Protein AF-A0A1A8ZA58-F1 (afdb_monomer)

Secondary structure (DSSP, 8-state):
--TT------HHHHHHHHHTTS--EEPPTT--HHHHHHHHHHHHH-SSSPPPPS-TTHHHHHHHHHSTTT-SSEE-GGGTT-TTHHHHHHHHTB-GGGGSS-TTS-TTS-B-HHHHHHHHHHHHHHHHHHTS-TT-S----TT--HHHHHHHHHHHHHHHHH-TTTTTT-SS---HHHHHS------------------

Mean predicted aligned error: 12.68 Å

pLDDT: mean 73.19, std 20.03, range [31.11, 94.94]

Foldseek 3Di:
DDPPDDDDDPLVVQLVCLVVVNDAAEQDPCLDLVNLVVLLVVLVVDLQAQDADPDLARLVSLVCVLPCNRGVHYDYPVPPPHPCVQVSSCQAQNNPPPPDDDPPDDPPGDGHSSVSSVVSVLVNVQVQQQPDFLPDPDDDHPNHHPVRVVQVVVQCCVVNPPPPPVSVPDGGDHCCCRSPDDPPDPDDDDDPDDDPDDD

Structure (mmCIF, N/CA/C/O backbone):
data_AF-A0A1A8ZA58-F1
#
_entry.id   AF-A0A1A8ZA58-F1
#
loop_
_atom_site.group_PDB
_atom_site.id
_atom_site.type_symbol
_atom_site.label_atom_id
_atom_site.label_alt_id
_atom_site.label_comp_id
_atom_site.label_asym_id
_atom_site.label_entity_id
_atom_site.label_seq_id
_atom_site.pdbx_PDB_ins_code
_atom_site.Cartn_x
_atom_site.Cartn_y
_atom_site.Cartn_z
_atom_site.occupancy
_atom_site.B_iso_or_equiv
_atom_site.auth_seq_id
_atom_site.auth_comp_id
_atom_site.auth_asym_id
_atom_site.auth_atom_id
_atom_site.pdbx_PDB_model_num
ATOM 1 N N . MET A 1 1 ? -16.274 -16.854 20.518 1.00 77.19 1 MET A N 1
ATOM 2 C CA . MET A 1 1 ? -15.541 -15.605 20.812 1.00 77.19 1 MET A CA 1
ATOM 3 C C . MET A 1 1 ? -16.036 -15.107 22.156 1.00 77.19 1 MET A C 1
ATOM 5 O O . MET A 1 1 ? -17.249 -15.079 22.343 1.00 77.19 1 MET A O 1
ATOM 9 N N . LYS A 1 2 ? -15.148 -14.827 23.113 1.00 85.31 2 LYS A N 1
ATOM 10 C CA . LYS A 1 2 ? -15.543 -14.263 24.411 1.00 85.31 2 LYS A CA 1
ATOM 11 C C . LYS A 1 2 ? -15.595 -12.741 24.304 1.00 85.31 2 LYS A C 1
ATOM 13 O O . LYS A 1 2 ? -14.774 -12.144 23.614 1.00 85.31 2 LYS A O 1
ATOM 18 N N . ALA A 1 3 ? -16.563 -12.122 24.972 1.00 85.38 3 ALA A N 1
ATOM 19 C CA . ALA A 1 3 ? -16.690 -10.671 24.973 1.00 85.38 3 ALA A CA 1
ATOM 20 C C . ALA A 1 3 ? -15.464 -10.025 25.641 1.00 85.38 3 ALA A C 1
ATOM 22 O O . ALA A 1 3 ? -15.060 -10.441 26.725 1.00 85.38 3 ALA A O 1
ATOM 23 N N . GLY A 1 4 ? -14.888 -9.013 24.988 1.00 83.44 4 GLY A N 1
ATOM 24 C CA . GLY A 1 4 ? -13.739 -8.257 25.497 1.00 83.44 4 GLY A CA 1
ATOM 25 C C . GLY A 1 4 ? -12.367 -8.908 25.284 1.00 83.44 4 GLY A C 1
ATOM 26 O O . GLY A 1 4 ? -11.361 -8.285 25.609 1.00 83.44 4 GLY A O 1
ATOM 27 N N . GLU A 1 5 ? -12.292 -10.118 24.723 1.00 88.62 5 GLU A N 1
ATOM 28 C CA . GLU A 1 5 ? -11.012 -10.735 24.357 1.00 88.62 5 GLU A CA 1
ATOM 29 C C . GLU A 1 5 ? -10.605 -10.359 22.924 1.00 88.62 5 GLU A C 1
ATOM 31 O O . GLU A 1 5 ? -11.415 -10.407 21.996 1.00 88.62 5 GLU A O 1
ATOM 36 N N . ARG A 1 6 ? -9.322 -10.023 22.734 1.00 87.94 6 ARG A N 1
ATOM 37 C CA . ARG A 1 6 ? -8.734 -9.819 21.404 1.00 87.94 6 ARG A CA 1
ATOM 38 C C . ARG A 1 6 ? -8.581 -11.159 20.700 1.00 87.94 6 ARG A C 1
ATOM 40 O O . ARG A 1 6 ? -7.995 -12.087 21.255 1.00 87.94 6 ARG A O 1
ATOM 47 N N . GLN A 1 7 ? -9.056 -11.245 19.464 1.00 90.69 7 GLN A N 1
ATOM 48 C CA . GLN A 1 7 ? -8.957 -12.459 18.668 1.00 90.69 7 GLN A CA 1
ATOM 49 C C . GLN A 1 7 ? -8.632 -12.129 17.214 1.00 90.69 7 GLN A C 1
ATOM 51 O O . GLN A 1 7 ? -9.164 -11.180 16.646 1.00 90.69 7 GLN A O 1
ATOM 56 N N . TRP A 1 8 ? -7.772 -12.948 16.608 1.00 90.75 8 TRP A N 1
ATOM 57 C CA . TRP A 1 8 ? -7.480 -12.874 15.182 1.00 90.75 8 TRP A CA 1
ATOM 58 C C . TRP A 1 8 ? -8.625 -13.469 14.373 1.00 90.75 8 TRP A C 1
ATOM 60 O O . TRP A 1 8 ? -9.095 -14.574 14.653 1.00 90.75 8 TRP A O 1
ATOM 70 N N . VAL A 1 9 ? -9.066 -12.728 13.362 1.00 91.44 9 VAL A N 1
ATOM 71 C CA . VAL A 1 9 ? -10.198 -13.083 12.508 1.00 91.44 9 VAL A CA 1
ATOM 72 C C . VAL A 1 9 ? -9.846 -12.711 11.068 1.00 91.44 9 VAL A C 1
ATOM 74 O O . VAL A 1 9 ? -9.208 -11.678 10.856 1.00 91.44 9 VAL A O 1
ATOM 77 N N . PRO A 1 10 ? -10.260 -13.504 10.066 1.00 92.62 10 PRO A N 1
ATOM 78 C CA . PRO A 1 10 ? -10.164 -13.091 8.674 1.00 92.62 10 PRO A CA 1
ATOM 79 C C . PRO A 1 10 ? -10.827 -11.729 8.423 1.00 92.62 10 PRO A C 1
ATOM 81 O O . PRO A 1 10 ? -11.939 -11.480 8.893 1.00 92.62 10 PRO A O 1
ATOM 84 N N . ILE A 1 11 ? -10.170 -10.874 7.633 1.00 90.75 11 ILE A N 1
ATOM 85 C CA . ILE A 1 11 ? -10.608 -9.490 7.374 1.00 90.75 11 ILE A CA 1
ATOM 86 C C . ILE A 1 11 ? -12.052 -9.431 6.863 1.00 90.75 11 ILE A C 1
ATOM 88 O O . ILE A 1 11 ? -12.836 -8.624 7.351 1.00 90.75 11 ILE A O 1
ATOM 92 N N . TYR A 1 12 ? -12.444 -10.318 5.944 1.00 91.31 12 TYR A N 1
ATOM 93 C CA . TYR A 1 12 ? -13.805 -10.322 5.395 1.00 91.31 12 TYR A CA 1
ATOM 94 C C . TYR A 1 12 ? -14.878 -10.573 6.469 1.00 91.31 12 TYR A C 1
ATOM 96 O O . TYR A 1 12 ? -15.936 -9.951 6.434 1.00 91.31 12 TYR A O 1
ATOM 104 N N . LEU A 1 13 ? -14.602 -11.427 7.464 1.00 92.75 13 LEU A N 1
ATOM 105 C CA . LEU A 1 13 ? -15.506 -11.625 8.600 1.00 92.75 13 LEU A CA 1
ATOM 106 C C . LEU A 1 13 ? -15.501 -10.404 9.518 1.00 92.75 13 LEU A C 1
ATOM 108 O O . LEU A 1 13 ? -16.561 -9.999 9.984 1.00 92.75 13 LEU A O 1
ATOM 112 N N . ALA A 1 14 ? -14.333 -9.803 9.760 1.00 91.00 14 ALA A N 1
ATOM 113 C CA . ALA A 1 14 ? -14.225 -8.595 10.573 1.00 91.00 14 ALA A CA 1
ATOM 114 C C . ALA A 1 14 ? -15.026 -7.426 9.975 1.00 91.00 14 ALA A C 1
ATOM 116 O O . ALA A 1 14 ? -15.724 -6.744 10.719 1.00 91.00 14 ALA A O 1
ATOM 117 N N . ILE A 1 15 ? -15.004 -7.244 8.649 1.00 89.88 15 ILE A N 1
ATOM 118 C CA . ILE A 1 15 ? -15.816 -6.241 7.936 1.00 89.88 15 ILE A CA 1
ATOM 119 C C . ILE A 1 15 ? -17.308 -6.487 8.192 1.00 89.88 15 ILE A C 1
ATOM 121 O O . ILE A 1 15 ? -18.024 -5.586 8.632 1.00 89.88 15 ILE A O 1
ATOM 125 N N . VAL A 1 16 ? -17.775 -7.724 7.989 1.00 91.12 16 VAL A N 1
ATOM 126 C CA . VAL A 1 16 ? -19.189 -8.074 8.194 1.00 91.12 16 VAL A CA 1
ATOM 127 C C . VAL A 1 16 ? -19.600 -7.858 9.652 1.00 91.12 16 VAL A C 1
ATOM 129 O O . VAL A 1 16 ? -20.603 -7.202 9.921 1.00 91.12 16 VAL A O 1
ATOM 132 N N . LEU A 1 17 ? -18.819 -8.344 10.615 1.00 90.81 17 LEU A N 1
ATOM 133 C CA . LEU A 1 17 ? -19.127 -8.193 12.041 1.00 90.81 17 LEU A CA 1
ATOM 134 C C . LEU A 1 17 ? -19.059 -6.730 12.510 1.00 90.81 17 LEU A C 1
ATOM 136 O O . LEU A 1 17 ? -19.871 -6.316 13.340 1.00 90.81 17 LEU A O 1
ATOM 140 N N . SER A 1 18 ? -18.123 -5.940 11.972 1.00 89.56 18 SER A N 1
ATOM 141 C CA . SER A 1 18 ? -18.004 -4.502 12.246 1.00 89.56 18 SER A CA 1
ATOM 142 C C . SER A 1 18 ? -19.221 -3.747 11.716 1.00 89.56 18 SER A C 1
ATOM 144 O O . SER A 1 18 ? -19.722 -2.848 12.392 1.00 89.56 18 SER A O 1
ATOM 146 N N . SER A 1 19 ? -19.776 -4.170 10.572 1.00 88.88 19 SER A N 1
ATOM 147 C CA . SER A 1 19 ? -20.972 -3.545 9.996 1.00 88.88 19 SER A CA 1
ATOM 148 C C . SER A 1 19 ? -22.203 -3.628 10.911 1.00 88.88 19 SER A C 1
ATOM 150 O O . SER A 1 19 ? -22.994 -2.690 10.983 1.00 88.88 19 SER A O 1
ATOM 152 N N . PHE A 1 20 ? -22.307 -4.699 11.705 1.00 89.75 20 PHE A N 1
ATOM 153 C CA . PHE A 1 20 ? -23.332 -4.872 12.739 1.00 89.75 20 PHE A CA 1
ATOM 154 C C . PHE A 1 20 ? -22.914 -4.337 14.120 1.00 89.75 20 PHE A C 1
ATOM 156 O O . PHE A 1 20 ? -23.632 -4.526 15.100 1.00 89.75 20 PHE A O 1
ATOM 163 N N . SER A 1 21 ? -21.760 -3.663 14.227 1.00 86.00 21 SER A N 1
ATOM 164 C CA . SER A 1 21 ? -21.181 -3.172 15.488 1.00 86.00 21 SER A CA 1
ATOM 165 C C . SER A 1 21 ? -20.935 -4.260 16.546 1.00 86.00 21 SER A C 1
ATOM 167 O O . SER A 1 21 ? -20.912 -3.956 17.741 1.00 86.00 21 SER A O 1
ATOM 169 N N . TYR A 1 22 ? -20.737 -5.516 16.130 1.00 89.12 22 TYR A N 1
ATOM 170 C CA . TYR A 1 22 ? -20.456 -6.635 17.040 1.00 89.12 22 TYR A CA 1
ATOM 171 C C . TYR A 1 22 ? -18.997 -6.711 17.482 1.00 89.12 22 TYR A C 1
ATOM 173 O O . TYR A 1 22 ? -18.700 -7.307 18.517 1.00 89.12 22 TYR A O 1
ATOM 181 N N . VAL A 1 23 ? -18.091 -6.121 16.706 1.00 89.19 23 VAL A N 1
ATOM 182 C CA . VAL A 1 23 ? -16.654 -6.094 16.986 1.00 89.19 23 VAL A CA 1
ATOM 183 C C . VAL A 1 23 ? -16.115 -4.678 16.818 1.00 89.19 23 VAL A C 1
ATOM 185 O O . VAL A 1 23 ? -16.635 -3.903 16.013 1.00 89.19 23 VAL A O 1
ATOM 188 N N . ASP A 1 24 ? -15.070 -4.358 17.576 1.00 87.06 24 ASP A N 1
ATOM 189 C CA . ASP A 1 24 ? -14.213 -3.199 17.329 1.00 87.06 24 ASP A CA 1
ATOM 190 C C . ASP A 1 24 ? -12.929 -3.691 16.659 1.00 87.06 24 ASP A C 1
ATOM 192 O O . ASP A 1 24 ? -12.334 -4.677 17.106 1.00 87.06 24 ASP A O 1
ATOM 196 N N . VAL A 1 25 ? -12.546 -3.053 15.556 1.00 89.44 25 VAL A N 1
ATOM 197 C CA . VAL A 1 25 ? -11.386 -3.466 14.766 1.00 89.44 25 VAL A CA 1
ATOM 198 C C . VAL A 1 25 ? -10.191 -2.607 15.156 1.00 89.44 25 VAL A C 1
ATOM 200 O O . VAL A 1 25 ? -10.162 -1.396 14.945 1.00 89.44 25 VAL A O 1
ATOM 203 N N . GLU A 1 26 ? -9.172 -3.239 15.727 1.00 87.50 26 GLU A N 1
ATOM 204 C CA . GLU A 1 26 ? -7.913 -2.561 16.020 1.00 87.50 26 GLU A CA 1
ATOM 205 C C . GLU A 1 26 ? -7.077 -2.412 14.745 1.00 87.50 26 GLU A C 1
ATOM 207 O O . GLU A 1 26 ? -7.059 -3.285 13.872 1.00 87.50 26 GLU A O 1
ATOM 212 N N . PHE A 1 27 ? -6.368 -1.292 14.641 1.00 86.69 27 PHE A N 1
ATOM 213 C CA . PHE A 1 27 ? -5.434 -1.064 13.545 1.00 86.69 27 PHE A CA 1
ATOM 214 C C . PHE A 1 27 ? -4.268 -2.074 13.588 1.00 86.69 27 PHE A C 1
ATOM 216 O O . PHE A 1 27 ? -3.885 -2.525 14.672 1.00 86.69 27 PHE A O 1
ATOM 223 N N . PRO A 1 28 ? -3.652 -2.415 12.438 1.00 88.81 28 PRO A N 1
ATOM 224 C CA . PRO A 1 28 ? -2.483 -3.289 12.408 1.00 88.81 28 PRO A CA 1
ATOM 225 C C . PRO A 1 28 ? -1.324 -2.724 13.235 1.00 88.81 28 PRO A C 1
ATOM 227 O O . PRO A 1 28 ? -1.084 -1.519 13.231 1.00 88.81 28 PRO A O 1
ATOM 230 N N . PHE A 1 29 ? -0.536 -3.590 13.877 1.00 87.81 29 PHE A N 1
ATOM 231 C CA . PHE A 1 29 ? 0.568 -3.177 14.758 1.00 87.81 29 PHE A CA 1
ATOM 232 C C . PHE A 1 29 ? 1.664 -2.350 14.062 1.00 87.81 29 PHE A C 1
ATOM 234 O O . PHE A 1 29 ? 2.489 -1.750 14.731 1.00 87.81 29 PHE A O 1
ATOM 241 N N . TRP A 1 30 ? 1.736 -2.330 12.733 1.00 89.06 30 TRP A N 1
ATOM 242 C CA . TRP A 1 30 ? 2.698 -1.508 11.994 1.00 89.06 30 TRP A CA 1
ATOM 243 C C . TRP A 1 30 ? 2.126 -0.142 11.584 1.00 89.06 30 TRP A C 1
ATOM 245 O O . TRP A 1 30 ? 2.866 0.687 11.061 1.00 89.06 30 TRP A O 1
ATOM 255 N N . PHE A 1 31 ? 0.848 0.129 11.859 1.00 88.69 31 PHE A N 1
ATOM 256 C CA . PHE A 1 31 ? 0.100 1.305 11.408 1.00 88.69 31 PHE A CA 1
ATOM 257 C C . PHE A 1 31 ? 0.339 2.546 12.297 1.00 88.69 31 PHE A C 1
ATOM 259 O O . PHE A 1 31 ? -0.582 3.238 12.731 1.00 88.69 31 PHE A O 1
ATOM 266 N N . TYR A 1 32 ? 1.603 2.832 12.599 1.00 86.12 32 TYR A N 1
ATOM 267 C CA . TYR A 1 32 ? 2.046 3.995 13.375 1.00 86.12 32 TYR A CA 1
ATOM 268 C C . TYR A 1 32 ? 2.590 5.084 12.444 1.00 86.12 32 TYR A C 1
ATOM 270 O O . TYR A 1 32 ? 3.273 4.766 11.471 1.00 86.12 32 TYR A O 1
ATOM 278 N N . ILE A 1 33 ? 2.387 6.373 12.756 1.00 86.12 33 ILE A N 1
ATOM 279 C CA . ILE A 1 33 ? 2.906 7.486 11.927 1.00 86.12 33 ILE A CA 1
ATOM 280 C C . ILE A 1 33 ? 4.422 7.382 11.768 1.00 86.12 33 ILE A C 1
ATOM 282 O O . ILE A 1 33 ? 4.951 7.619 10.685 1.00 86.12 33 ILE A O 1
ATOM 286 N N . LYS A 1 34 ? 5.125 7.015 12.845 1.00 87.44 34 LYS A N 1
ATOM 287 C CA . LYS A 1 34 ? 6.583 6.838 12.818 1.00 87.44 34 LYS A CA 1
ATOM 288 C C . LYS A 1 34 ? 7.004 5.776 11.806 1.00 87.44 34 LYS A C 1
ATOM 290 O O . LYS A 1 34 ? 7.980 5.976 11.098 1.00 87.44 34 LYS A O 1
ATOM 295 N N . ASN A 1 35 ? 6.243 4.691 11.695 1.00 90.94 35 ASN A N 1
ATOM 296 C CA . ASN A 1 35 ? 6.547 3.629 10.744 1.00 90.94 35 ASN A CA 1
ATOM 297 C C . ASN A 1 35 ? 6.337 4.106 9.309 1.00 90.94 35 ASN A C 1
ATOM 299 O O . ASN A 1 35 ? 7.201 3.878 8.475 1.00 90.94 35 ASN A O 1
ATOM 303 N N . PHE A 1 36 ? 5.249 4.827 9.028 1.00 90.81 36 PHE A N 1
ATOM 304 C CA . PHE A 1 36 ? 5.032 5.426 7.708 1.00 90.81 36 PHE A CA 1
ATOM 305 C C . PHE A 1 36 ? 6.133 6.420 7.325 1.00 90.81 36 PHE A C 1
ATOM 307 O O . PHE A 1 36 ? 6.588 6.419 6.185 1.00 90.81 36 PHE A O 1
ATOM 314 N N . ALA A 1 37 ? 6.588 7.241 8.275 1.00 90.38 37 ALA A N 1
ATOM 315 C CA . ALA A 1 37 ? 7.704 8.154 8.055 1.00 90.38 37 ALA A CA 1
ATOM 316 C C . ALA A 1 37 ? 9.003 7.398 7.734 1.00 90.38 37 ALA A C 1
ATOM 318 O O . ALA A 1 37 ? 9.665 7.744 6.761 1.00 90.38 37 ALA A O 1
ATOM 319 N N . ASN A 1 38 ? 9.314 6.341 8.489 1.00 93.19 38 ASN A N 1
ATOM 320 C CA . ASN A 1 38 ? 10.498 5.513 8.258 1.00 93.19 38 ASN A CA 1
ATOM 321 C C . ASN A 1 38 ? 10.439 4.789 6.905 1.00 93.19 38 ASN A C 1
ATOM 323 O O . ASN A 1 38 ? 11.414 4.803 6.167 1.00 93.19 38 ASN A O 1
ATOM 327 N N . ILE A 1 39 ? 9.292 4.190 6.559 1.00 94.00 39 ILE A N 1
ATOM 328 C CA . ILE A 1 39 ? 9.095 3.522 5.262 1.00 94.00 39 ILE A CA 1
ATOM 329 C C . ILE A 1 39 ? 9.297 4.525 4.131 1.00 94.00 39 ILE A C 1
ATOM 331 O O . ILE A 1 39 ? 10.013 4.235 3.181 1.00 94.00 39 ILE A O 1
ATOM 335 N N . LYS A 1 40 ? 8.702 5.719 4.242 1.00 92.62 40 LYS A N 1
ATOM 336 C CA . LYS A 1 40 ? 8.902 6.783 3.259 1.00 92.62 40 LYS A CA 1
ATOM 337 C C . LYS A 1 40 ? 10.384 7.141 3.140 1.00 92.62 40 LYS A C 1
ATOM 339 O O . LYS A 1 40 ? 10.894 7.218 2.034 1.00 92.62 40 LYS A O 1
ATOM 344 N N . GLU A 1 41 ? 11.082 7.361 4.246 1.00 93.19 41 GLU A N 1
ATOM 345 C CA . GLU A 1 41 ? 12.500 7.725 4.208 1.00 93.19 41 GLU A CA 1
ATOM 346 C C . GLU A 1 41 ? 13.361 6.646 3.530 1.00 93.19 41 GLU A C 1
ATOM 348 O O . GLU A 1 41 ? 14.137 6.964 2.630 1.00 93.19 41 GLU A O 1
ATOM 353 N N . GLU A 1 42 ? 13.173 5.375 3.888 1.00 93.62 42 GLU A N 1
ATOM 354 C CA . GLU A 1 42 ? 13.903 4.253 3.283 1.00 93.62 42 GLU A CA 1
ATOM 355 C C . GLU A 1 42 ? 13.549 4.048 1.802 1.00 93.62 42 GLU A C 1
ATOM 357 O O . GLU A 1 42 ? 14.429 3.773 0.982 1.00 93.62 42 GLU A O 1
ATOM 362 N N . GLU A 1 43 ? 12.283 4.249 1.426 1.00 92.81 43 GLU A N 1
ATOM 363 C CA . GLU A 1 43 ? 11.854 4.187 0.031 1.00 92.81 43 GLU A CA 1
ATOM 364 C C . GLU A 1 43 ? 12.518 5.301 -0.793 1.00 92.81 43 GLU A C 1
ATOM 366 O O . GLU A 1 43 ? 13.058 5.034 -1.858 1.00 92.81 43 GLU A O 1
ATOM 371 N N . TYR A 1 44 ? 12.576 6.538 -0.301 1.00 90.62 44 TYR A N 1
ATOM 372 C CA . TYR A 1 44 ? 13.212 7.636 -1.043 1.00 90.62 44 TYR A CA 1
ATOM 373 C C . TYR A 1 44 ? 14.745 7.540 -1.074 1.00 90.62 44 TYR A C 1
ATOM 375 O O . TYR A 1 44 ? 15.377 8.045 -2.003 1.00 90.62 44 TYR A O 1
ATOM 383 N N . LYS A 1 45 ? 15.356 6.898 -0.074 1.00 91.94 45 LYS A N 1
ATOM 384 C CA . LYS A 1 45 ? 16.810 6.719 0.022 1.00 91.94 45 LYS A CA 1
ATOM 385 C C . LYS A 1 45 ? 17.350 5.733 -1.015 1.00 91.94 45 LYS A C 1
ATOM 387 O O . LYS A 1 45 ? 18.396 5.988 -1.608 1.00 91.94 45 LYS A O 1
ATOM 392 N N . ASN A 1 46 ? 16.649 4.624 -1.243 1.00 86.75 46 ASN A N 1
ATOM 393 C CA . ASN A 1 46 ? 17.063 3.607 -2.208 1.00 86.75 46 ASN A CA 1
ATOM 394 C C . ASN A 1 46 ? 16.495 3.933 -3.588 1.00 86.75 46 ASN A C 1
ATOM 396 O O . ASN A 1 46 ? 15.309 3.760 -3.817 1.00 86.75 46 ASN A O 1
ATOM 400 N N . THR A 1 47 ? 17.309 4.403 -4.533 1.00 82.19 47 THR A N 1
ATOM 401 C CA . THR A 1 47 ? 16.784 4.847 -5.840 1.00 82.19 47 THR A CA 1
ATOM 402 C C . THR A 1 47 ? 16.419 3.696 -6.785 1.00 82.19 47 THR A C 1
ATOM 404 O O . THR A 1 47 ? 15.521 3.862 -7.603 1.00 82.19 47 THR A O 1
ATOM 407 N N . SER A 1 48 ? 17.100 2.552 -6.692 1.00 82.69 48 SER A N 1
ATOM 408 C CA . SER A 1 48 ? 16.958 1.432 -7.638 1.00 82.69 48 SER A CA 1
ATOM 409 C C . SER A 1 48 ? 16.019 0.327 -7.161 1.00 82.69 48 SER A C 1
ATOM 411 O O . SER A 1 48 ? 15.382 -0.332 -7.974 1.00 82.69 48 SER A O 1
ATOM 413 N N . GLU A 1 49 ? 15.933 0.104 -5.851 1.00 88.94 49 GLU A N 1
ATOM 414 C CA . GLU A 1 49 ? 15.209 -1.033 -5.283 1.00 88.94 49 GLU A CA 1
ATOM 415 C C . GLU A 1 49 ? 13.961 -0.589 -4.520 1.00 88.94 49 GLU A C 1
ATOM 417 O O . GLU A 1 49 ? 13.911 0.491 -3.917 1.00 88.94 49 GLU A O 1
ATOM 422 N N . LEU A 1 50 ? 12.947 -1.454 -4.554 1.00 93.44 50 LEU A N 1
ATOM 423 C CA . LEU A 1 50 ? 11.716 -1.301 -3.792 1.00 93.44 50 LEU A CA 1
ATOM 424 C C . LEU A 1 50 ? 11.941 -1.770 -2.356 1.00 93.44 50 LEU A C 1
ATOM 426 O O . LEU A 1 50 ? 12.361 -2.909 -2.121 1.00 93.44 50 LEU A O 1
ATOM 430 N N . PHE A 1 51 ? 11.625 -0.906 -1.393 1.00 94.00 51 PHE A N 1
ATOM 431 C CA . PHE A 1 51 ? 11.733 -1.254 0.020 1.00 94.00 51 PHE A CA 1
ATOM 432 C C . PHE A 1 51 ? 10.729 -2.360 0.396 1.00 94.00 51 PHE A C 1
ATOM 434 O O . PHE A 1 51 ? 9.640 -2.461 -0.180 1.00 94.00 51 PHE A O 1
ATOM 441 N N . GLU A 1 52 ? 11.096 -3.209 1.357 1.00 93.88 52 GLU A N 1
ATOM 442 C CA . GLU A 1 52 ? 10.226 -4.279 1.848 1.00 93.88 52 GLU A CA 1
ATOM 443 C C . GLU A 1 52 ? 9.150 -3.703 2.780 1.00 93.88 52 GLU A C 1
ATOM 445 O O . GLU A 1 52 ? 9.431 -3.152 3.845 1.00 93.88 52 GLU A O 1
ATOM 450 N N . LEU A 1 53 ? 7.889 -3.827 2.371 1.00 94.94 53 LEU A N 1
ATOM 451 C CA . LEU A 1 53 ? 6.750 -3.336 3.141 1.00 94.94 53 LEU A CA 1
ATOM 452 C C . LEU A 1 53 ? 6.277 -4.388 4.160 1.00 94.94 53 LEU A C 1
ATOM 454 O O . LEU A 1 53 ? 6.411 -5.587 3.925 1.00 94.94 53 LEU A O 1
ATOM 458 N N . PRO A 1 54 ? 5.650 -3.973 5.280 1.00 93.19 54 PRO A N 1
ATOM 459 C CA . PRO A 1 54 ? 5.298 -4.873 6.388 1.00 93.19 54 PRO A CA 1
ATOM 460 C C . PRO A 1 54 ? 4.190 -5.890 6.058 1.00 93.19 54 PRO A C 1
ATOM 462 O O . PRO A 1 54 ? 3.832 -6.719 6.894 1.00 93.19 54 PRO A O 1
ATOM 465 N N . SER A 1 55 ? 3.597 -5.796 4.870 1.00 92.44 55 SER A N 1
ATOM 466 C CA . SER A 1 55 ? 2.577 -6.702 4.356 1.00 92.44 55 SER A CA 1
ATOM 467 C C . SER A 1 55 ? 2.692 -6.760 2.830 1.00 92.44 55 SER A C 1
ATOM 469 O O . SER A 1 55 ? 3.012 -5.734 2.233 1.00 92.44 55 SER A O 1
ATOM 471 N N . PRO A 1 56 ? 2.380 -7.898 2.181 1.00 91.00 56 PRO A N 1
ATOM 472 C CA . PRO A 1 56 ? 2.217 -7.970 0.722 1.00 91.00 56 PRO A CA 1
ATOM 473 C C . PRO A 1 56 ? 0.933 -7.284 0.214 1.00 91.00 56 PRO A C 1
ATOM 475 O O . PRO A 1 56 ? 0.760 -7.105 -0.991 1.00 91.00 56 PRO A O 1
ATOM 478 N N . TYR A 1 57 ? 0.032 -6.927 1.138 1.00 92.62 57 TYR A N 1
ATOM 479 C CA . TYR A 1 57 ? -1.206 -6.182 0.895 1.00 92.62 57 TYR A CA 1
ATOM 480 C C . TYR A 1 57 ? -1.178 -4.819 1.603 1.00 92.62 57 TYR A C 1
ATOM 482 O O . TYR A 1 57 ? -2.168 -4.391 2.202 1.00 92.62 57 TYR A O 1
ATOM 490 N N . PHE A 1 58 ? -0.003 -4.185 1.681 1.00 94.12 58 PHE A N 1
ATOM 491 C CA . PHE A 1 58 ? 0.192 -2.962 2.458 1.00 94.12 58 PHE A CA 1
ATOM 492 C C . PHE A 1 58 ? -0.786 -1.863 2.039 1.00 94.12 58 PHE A C 1
ATOM 494 O O . PHE A 1 58 ? -1.461 -1.289 2.896 1.00 94.12 58 PHE A O 1
ATOM 501 N N . PHE A 1 59 ? -0.901 -1.603 0.734 1.00 91.38 59 PHE A N 1
ATOM 502 C CA . PHE A 1 59 ? -1.769 -0.552 0.211 1.00 91.38 59 PHE A CA 1
ATOM 503 C C . PHE A 1 59 ? -3.246 -0.874 0.409 1.00 91.38 59 PHE A C 1
ATOM 505 O O . PHE A 1 59 ? -3.995 -0.016 0.866 1.00 91.38 59 PHE A O 1
ATOM 512 N N . GLU A 1 60 ? -3.669 -2.108 0.141 1.00 90.62 60 GLU A N 1
ATOM 513 C CA . GLU A 1 60 ? -5.056 -2.546 0.305 1.00 90.62 60 GLU A CA 1
ATOM 514 C C . GLU A 1 60 ? -5.495 -2.399 1.762 1.00 90.62 60 GLU A C 1
ATOM 516 O O . GLU A 1 60 ? -6.554 -1.839 2.036 1.00 90.62 60 GLU A O 1
ATOM 521 N N . ILE A 1 61 ? -4.651 -2.831 2.706 1.00 90.69 61 ILE A N 1
ATOM 522 C CA . ILE A 1 61 ? -4.917 -2.668 4.137 1.00 90.69 61 ILE A CA 1
ATOM 523 C C . ILE A 1 61 ? -4.953 -1.180 4.502 1.00 90.69 61 ILE A C 1
ATOM 525 O O . ILE A 1 61 ? -5.876 -0.753 5.192 1.00 90.69 61 ILE A O 1
ATOM 529 N N . CYS A 1 62 ? -4.005 -0.369 4.021 1.00 89.81 62 CYS A N 1
ATOM 530 C CA . CYS A 1 62 ? -4.028 1.076 4.258 1.00 89.81 62 CYS A CA 1
ATOM 531 C C . CYS A 1 62 ? -5.331 1.713 3.790 1.00 89.81 62 CYS A C 1
ATOM 533 O O . CYS A 1 62 ? -5.970 2.414 4.570 1.00 89.81 62 CYS A O 1
ATOM 535 N N . TYR A 1 63 ? -5.768 1.427 2.567 1.00 86.88 63 TYR A N 1
ATOM 536 C CA . TYR A 1 63 ? -7.012 1.970 2.039 1.00 86.88 63 TYR A CA 1
ATOM 537 C C . TYR A 1 63 ? -8.246 1.468 2.796 1.00 86.88 63 TYR A C 1
ATOM 539 O O . TYR A 1 63 ? -9.152 2.262 3.026 1.00 86.88 63 TYR A O 1
ATOM 547 N N . MET A 1 64 ? -8.264 0.216 3.271 1.00 86.81 64 MET A N 1
ATOM 548 C CA . MET A 1 64 ? -9.358 -0.293 4.113 1.00 86.81 64 MET A CA 1
ATOM 549 C C . MET A 1 64 ? -9.495 0.464 5.439 1.00 86.81 64 MET A C 1
ATOM 551 O O . MET A 1 64 ? -10.610 0.709 5.883 1.00 86.81 64 MET A O 1
ATOM 555 N N . PHE A 1 65 ? -8.387 0.826 6.090 1.00 84.94 65 PHE A N 1
ATOM 556 C CA . PHE A 1 65 ? -8.426 1.565 7.360 1.00 84.94 65 PHE A CA 1
ATOM 557 C C . PHE A 1 65 ? -8.560 3.081 7.172 1.00 84.94 65 PHE A C 1
ATOM 559 O O . PHE A 1 65 ? -9.032 3.774 8.073 1.00 84.94 65 PHE A O 1
ATOM 566 N N . ILE A 1 66 ? -8.157 3.602 6.010 1.00 81.38 66 ILE A N 1
ATOM 567 C CA . ILE A 1 66 ? -8.339 5.008 5.638 1.00 81.38 66 ILE A CA 1
ATOM 568 C C . ILE A 1 66 ? -9.793 5.293 5.243 1.00 81.38 66 ILE A C 1
ATOM 570 O O . ILE A 1 66 ? -10.332 6.342 5.610 1.00 81.38 66 ILE A O 1
ATOM 574 N N . ASP A 1 67 ? -10.433 4.377 4.512 1.00 76.94 67 ASP A N 1
ATOM 575 C CA . ASP A 1 67 ? -11.830 4.504 4.111 1.00 76.94 67 ASP A CA 1
ATOM 576 C C . ASP A 1 67 ? -12.766 4.199 5.289 1.00 76.94 67 ASP A C 1
ATOM 578 O O . ASP A 1 67 ? -12.984 3.053 5.685 1.00 76.94 67 ASP A O 1
ATOM 582 N N . GLN A 1 68 ? -13.385 5.255 5.819 1.00 67.94 68 GLN A N 1
ATOM 583 C CA . GLN A 1 68 ? -14.324 5.187 6.943 1.00 67.94 68 GLN A CA 1
ATOM 584 C C . GLN A 1 68 ? -15.576 4.337 6.656 1.00 67.94 68 GLN A C 1
ATOM 586 O O . GLN A 1 68 ? -16.377 4.107 7.560 1.00 67.94 68 GLN A O 1
ATOM 591 N N . LYS A 1 69 ? -15.777 3.879 5.414 1.00 73.38 69 LYS A N 1
ATOM 592 C CA . LYS A 1 69 ? -16.907 3.027 5.025 1.00 73.38 69 LYS A CA 1
ATOM 593 C C . LYS A 1 69 ? -16.670 1.536 5.263 1.00 73.38 69 LYS A C 1
ATOM 595 O O . LYS A 1 69 ? -17.646 0.794 5.334 1.00 73.38 69 LYS A O 1
ATOM 600 N N . VAL A 1 70 ? -15.417 1.087 5.364 1.00 80.81 70 VAL A N 1
ATOM 601 C CA . VAL A 1 70 ? -15.096 -0.349 5.477 1.00 80.81 70 VAL A CA 1
ATOM 602 C C . VAL A 1 70 ? -15.281 -0.845 6.910 1.00 80.81 70 VAL A C 1
ATOM 604 O O . VAL A 1 70 ? -15.900 -1.885 7.132 1.00 80.81 70 VAL A O 1
ATOM 607 N N . PHE A 1 71 ? -14.794 -0.081 7.887 1.00 82.19 71 PHE A N 1
ATOM 608 C CA . PHE A 1 71 ? -14.955 -0.383 9.307 1.00 82.19 71 PHE A CA 1
ATOM 609 C C . PHE A 1 71 ? -15.713 0.746 10.003 1.00 82.19 71 PHE A C 1
ATOM 611 O O . PHE A 1 71 ? -15.202 1.851 10.160 1.00 82.19 71 PHE A O 1
ATOM 618 N N . LEU A 1 72 ? -16.931 0.447 10.463 1.00 74.00 72 LEU A N 1
ATOM 619 C CA . LEU A 1 72 ? -17.789 1.396 11.185 1.00 74.00 72 LEU A CA 1
ATOM 620 C C . LEU A 1 72 ? -17.201 1.799 12.544 1.00 74.00 72 LEU A C 1
ATOM 622 O O . LEU A 1 72 ? -17.411 2.916 13.017 1.00 74.00 72 LEU A O 1
ATOM 626 N N . LYS A 1 73 ? -16.470 0.875 13.174 1.00 72.19 73 LYS A N 1
ATOM 627 C CA . LYS A 1 73 ? -15.690 1.107 14.389 1.00 72.19 73 LYS A CA 1
ATOM 628 C C . LYS A 1 73 ? -14.298 0.536 14.185 1.00 72.19 73 LYS A C 1
ATOM 630 O O . LYS A 1 73 ? -14.140 -0.683 14.081 1.00 72.19 73 LYS A O 1
ATOM 635 N N . ALA A 1 74 ? -13.331 1.438 14.086 1.00 76.44 74 ALA A N 1
ATOM 636 C CA . ALA A 1 74 ? -11.925 1.101 14.094 1.00 76.44 74 ALA A CA 1
ATOM 637 C C . ALA A 1 74 ? -11.180 2.047 15.034 1.00 76.44 74 ALA A C 1
ATOM 639 O O . ALA A 1 74 ? -11.342 3.269 14.959 1.00 76.44 74 ALA A O 1
ATOM 640 N N . THR A 1 75 ? -10.350 1.479 15.900 1.00 71.31 75 THR A N 1
ATOM 641 C CA . THR A 1 75 ? -9.614 2.236 16.914 1.00 71.31 75 THR A CA 1
ATOM 642 C C . THR A 1 75 ? -8.134 2.306 16.528 1.00 71.31 75 THR A C 1
ATOM 644 O O . THR A 1 75 ? -7.451 1.276 16.558 1.00 71.31 75 THR A O 1
ATOM 647 N N . PRO A 1 76 ? -7.594 3.491 16.167 1.00 68.88 76 PRO A N 1
ATOM 648 C CA . PRO A 1 76 ? -6.168 3.622 15.906 1.00 68.88 76 PRO A CA 1
ATOM 649 C C . PRO A 1 76 ? -5.366 3.399 17.171 1.00 68.88 76 PRO A C 1
ATOM 651 O O . PRO A 1 76 ? -5.721 3.881 18.252 1.00 68.88 76 PRO A O 1
ATOM 654 N N . ILE A 1 77 ? -4.221 2.742 17.008 1.00 67.19 77 ILE A N 1
ATOM 655 C CA . ILE A 1 77 ? -3.362 2.399 18.140 1.00 67.19 77 ILE A CA 1
ATOM 656 C C . ILE A 1 77 ? -2.811 3.663 18.821 1.00 67.19 77 ILE A C 1
ATOM 658 O O . ILE A 1 77 ? -2.650 3.696 20.038 1.00 67.19 77 ILE A O 1
ATOM 662 N N . GLU A 1 78 ? -2.561 4.731 18.057 1.00 60.69 78 GLU A N 1
ATOM 663 C CA . GLU A 1 78 ? -1.991 5.984 18.575 1.00 60.69 78 GLU A CA 1
ATOM 664 C C . GLU A 1 78 ? -3.006 6.906 19.267 1.00 60.69 78 GLU A C 1
ATOM 666 O O . GLU A 1 78 ? -2.604 7.853 19.942 1.00 60.69 78 GLU A O 1
ATOM 671 N N . THR A 1 79 ? -4.313 6.674 19.110 1.00 57.59 79 THR A N 1
ATOM 672 C CA . THR A 1 79 ? -5.346 7.624 19.566 1.00 57.59 79 THR A CA 1
ATOM 673 C C . THR A 1 79 ? -6.133 7.150 20.776 1.00 57.59 79 THR A C 1
ATOM 675 O O . THR A 1 79 ? -7.100 7.810 21.158 1.00 57.59 79 THR A O 1
ATOM 678 N N . VAL A 1 80 ? -5.734 6.042 21.409 1.00 53.06 80 VAL A N 1
ATOM 679 C CA . VAL A 1 80 ? -6.335 5.586 22.670 1.00 53.06 80 VAL A CA 1
ATOM 680 C C . VAL A 1 80 ? -6.161 6.693 23.723 1.00 53.06 80 VAL A C 1
ATOM 682 O O . VAL A 1 80 ? -5.088 6.878 24.289 1.00 53.06 80 VAL A O 1
ATOM 685 N N . GLY A 1 81 ? -7.218 7.486 23.936 1.00 48.94 81 GLY A N 1
ATOM 686 C CA . GLY A 1 81 ? -7.255 8.602 24.887 1.00 48.94 81 GLY A CA 1
ATOM 687 C C . GLY A 1 81 ? -6.890 9.999 24.354 1.00 48.94 81 GLY A C 1
ATOM 688 O O . GLY A 1 81 ? -6.822 10.925 25.161 1.00 48.94 81 GLY A O 1
ATOM 689 N N . GLN A 1 82 ? -6.682 10.215 23.043 1.00 50.75 82 GLN A N 1
ATOM 690 C CA . GLN A 1 82 ? -6.331 11.547 22.503 1.00 50.75 82 GLN A CA 1
ATOM 691 C C . GLN A 1 82 ? -7.252 12.051 21.376 1.00 50.75 82 GLN A C 1
ATOM 693 O O . GLN A 1 82 ? -7.642 11.313 20.478 1.00 50.75 82 GLN A O 1
ATOM 698 N N . LYS A 1 83 ? -7.535 13.368 21.380 1.00 51.00 83 LYS A N 1
ATOM 699 C CA . LYS A 1 83 ? -8.386 14.115 20.417 1.00 51.00 83 LYS A CA 1
ATOM 700 C C . LYS A 1 83 ? -7.846 14.176 18.968 1.00 51.00 83 LYS A C 1
ATOM 702 O O . LYS A 1 83 ? -8.336 14.961 18.161 1.00 51.00 83 LYS A O 1
ATOM 707 N N . SER A 1 84 ? -6.812 13.412 18.621 1.00 62.59 84 SER A N 1
ATOM 708 C CA . SER A 1 84 ? -5.981 13.628 17.427 1.00 62.59 84 SER A CA 1
ATOM 709 C C . SER A 1 84 ? -6.289 12.717 16.230 1.00 62.59 84 SER A C 1
ATOM 711 O O . SER A 1 84 ? -5.578 12.823 15.234 1.00 62.59 84 SER A O 1
ATOM 713 N N . PHE A 1 85 ? -7.350 11.896 16.259 1.00 69.50 85 PHE A N 1
ATOM 714 C CA . PHE A 1 85 ? -7.736 10.986 15.159 1.00 69.50 85 PHE A CA 1
ATOM 715 C C . PHE A 1 85 ? -7.744 11.658 13.780 1.00 69.50 85 PHE A C 1
ATOM 717 O O . PHE A 1 85 ? -7.089 11.197 12.852 1.00 69.50 85 PHE A O 1
ATOM 724 N N . PHE A 1 86 ? -8.409 12.805 13.646 1.00 71.06 86 PHE A N 1
ATOM 725 C CA . PHE A 1 86 ? -8.472 13.513 12.364 1.00 71.06 86 PHE A CA 1
ATOM 726 C C . PHE A 1 86 ? -7.102 14.018 11.897 1.00 71.06 86 PHE A C 1
ATOM 728 O O . PHE A 1 86 ? -6.797 13.975 10.709 1.00 71.06 86 PHE A O 1
ATOM 735 N N . LYS A 1 87 ? -6.244 14.450 12.830 1.00 73.00 87 LYS A N 1
ATOM 736 C CA . LYS A 1 87 ? -4.869 14.880 12.533 1.00 73.00 87 LYS A CA 1
ATOM 737 C C . LYS A 1 87 ? -3.988 13.699 12.122 1.00 73.00 87 LYS A C 1
ATOM 739 O O . LYS A 1 87 ? -3.112 13.865 11.280 1.00 73.00 87 LYS A O 1
ATOM 744 N N . TYR A 1 88 ? -4.217 12.533 12.722 1.00 78.19 88 TYR A N 1
ATOM 745 C CA . TYR A 1 88 ? -3.572 11.280 12.352 1.00 78.19 88 TYR A CA 1
ATOM 746 C C . TYR A 1 88 ? -3.956 10.889 10.919 1.00 78.19 88 TYR A C 1
ATOM 748 O O . TYR A 1 88 ? -3.087 10.773 10.057 1.00 78.19 88 TYR A O 1
ATOM 756 N N . MET A 1 89 ? -5.259 10.806 10.636 1.00 77.31 89 MET A N 1
ATOM 757 C CA . MET A 1 89 ? -5.770 10.417 9.318 1.00 77.31 89 MET A CA 1
ATOM 758 C C . MET A 1 89 ? -5.318 11.384 8.225 1.00 77.31 89 MET A C 1
ATOM 760 O O . MET A 1 89 ? -4.877 10.942 7.172 1.00 77.31 89 MET A O 1
ATOM 764 N N . ALA A 1 90 ? -5.319 12.692 8.502 1.00 75.25 90 ALA A N 1
ATOM 765 C CA . ALA A 1 90 ? -4.829 13.697 7.561 1.00 75.25 90 ALA A CA 1
ATOM 766 C C . ALA A 1 90 ? -3.340 13.531 7.205 1.00 75.25 90 ALA A C 1
ATOM 768 O O . ALA A 1 90 ? -2.932 13.898 6.110 1.00 75.25 90 ALA A O 1
ATOM 769 N N . LYS A 1 91 ? -2.515 12.982 8.105 1.00 81.50 91 LYS A N 1
ATOM 770 C CA . LYS A 1 91 ? -1.099 12.700 7.818 1.00 81.50 91 LYS A CA 1
ATOM 771 C C . LYS A 1 91 ? -0.908 11.410 7.027 1.00 81.50 91 LYS A C 1
ATOM 773 O O . LYS A 1 91 ? -0.055 11.357 6.148 1.00 81.50 91 LYS A O 1
ATOM 778 N N . VAL A 1 92 ? -1.664 10.367 7.358 1.00 80.94 92 VAL A N 1
ATOM 779 C CA . VAL A 1 92 ? -1.523 9.051 6.718 1.00 80.94 92 VAL A CA 1
ATOM 780 C C . VAL A 1 92 ? -2.146 9.047 5.320 1.00 80.94 92 VAL A C 1
ATOM 782 O O . VAL A 1 92 ? -1.490 8.637 4.366 1.00 80.94 92 VAL A O 1
ATOM 785 N N . ALA A 1 93 ? -3.373 9.557 5.189 1.00 74.38 93 ALA A N 1
ATOM 786 C CA . ALA A 1 93 ? -4.135 9.593 3.939 1.00 74.38 93 ALA A CA 1
ATOM 787 C C . ALA A 1 93 ? -3.913 10.870 3.110 1.00 74.38 93 ALA A C 1
ATOM 789 O O . ALA A 1 93 ? -4.156 10.881 1.906 1.00 74.38 93 ALA A O 1
ATOM 790 N N . GLY A 1 94 ? -3.446 11.949 3.743 1.00 68.69 94 GLY A N 1
ATOM 791 C CA . GLY A 1 94 ? -3.417 13.288 3.154 1.00 68.69 94 GLY A CA 1
ATOM 792 C C . GLY A 1 94 ? -4.665 14.079 3.542 1.00 68.69 94 GLY A C 1
ATOM 793 O O . GLY A 1 94 ? -5.572 13.566 4.202 1.00 68.69 94 GLY A O 1
ATOM 794 N N . SER A 1 95 ? -4.717 15.361 3.172 1.00 49.56 95 SER A N 1
ATOM 795 C CA . SER A 1 95 ? -5.880 16.199 3.489 1.00 49.56 95 SER A CA 1
ATOM 796 C C . SER A 1 95 ? -7.160 15.557 2.945 1.00 49.56 95 SER A C 1
ATOM 798 O O . SER A 1 95 ? -7.267 15.289 1.749 1.00 49.56 95 SER A O 1
ATOM 800 N N . LEU A 1 96 ? -8.143 15.361 3.832 1.00 47.72 96 LEU A N 1
ATOM 801 C CA . LEU A 1 96 ? -9.447 14.706 3.624 1.00 47.72 96 LEU A CA 1
ATOM 802 C C . LEU A 1 96 ? -10.333 15.364 2.537 1.00 47.72 96 LEU A C 1
ATOM 804 O O . LEU A 1 96 ? -11.506 15.036 2.391 1.00 47.72 96 LEU A O 1
ATOM 808 N N . THR A 1 97 ? -9.790 16.316 1.783 1.00 42.31 97 THR A N 1
ATOM 809 C CA . THR A 1 97 ? -10.436 17.039 0.686 1.00 42.31 97 THR A CA 1
ATOM 810 C C . THR A 1 97 ? -10.475 16.233 -0.619 1.00 42.31 97 THR A C 1
ATOM 812 O O . THR A 1 97 ? -11.084 16.676 -1.587 1.00 42.31 97 THR A O 1
ATOM 815 N N . ARG A 1 98 ? -9.861 15.041 -0.666 1.00 43.47 98 ARG A N 1
ATOM 816 C CA . ARG A 1 98 ? -9.808 14.186 -1.867 1.00 43.47 98 ARG A CA 1
ATOM 817 C C . ARG A 1 98 ? -10.971 13.201 -2.038 1.00 43.47 98 ARG A C 1
ATOM 819 O O . ARG A 1 98 ? -10.948 12.420 -2.979 1.00 43.47 98 ARG A O 1
ATOM 826 N N . PHE A 1 99 ? -12.016 13.255 -1.208 1.00 42.72 99 PHE A N 1
ATOM 827 C CA . PHE A 1 99 ? -13.179 12.377 -1.406 1.00 42.72 99 PHE A CA 1
ATOM 828 C C . PHE A 1 99 ? -14.164 12.845 -2.493 1.00 42.72 99 PHE A C 1
ATOM 830 O O . PHE A 1 99 ? -15.092 12.098 -2.796 1.00 42.72 99 PHE A O 1
ATOM 837 N N . LEU A 1 100 ? -13.992 14.035 -3.094 1.00 37.78 100 LEU A N 1
ATOM 838 C CA . LEU A 1 100 ? -14.983 14.556 -4.051 1.00 37.78 100 LEU A CA 1
ATOM 839 C C . LEU A 1 100 ? -14.489 15.210 -5.348 1.00 37.78 100 LEU A C 1
ATOM 841 O O . LEU A 1 100 ? -15.343 15.505 -6.176 1.00 37.78 100 LEU A O 1
ATOM 845 N N . SER A 1 101 ? -13.199 15.438 -5.613 1.00 38.28 101 SER A N 1
ATOM 846 C CA . SER A 1 101 ? -12.845 16.038 -6.911 1.00 38.28 101 SER A CA 1
ATOM 847 C C . SER A 1 101 ? -11.375 15.900 -7.292 1.00 38.28 101 SER A C 1
ATOM 849 O O . SER A 1 101 ? -10.495 16.231 -6.502 1.00 38.28 101 SER A O 1
ATOM 851 N N . LEU A 1 102 ? -11.163 15.423 -8.523 1.00 39.97 102 LEU A N 1
ATOM 852 C CA . LEU A 1 102 ? -10.053 15.713 -9.439 1.00 39.97 102 LEU A CA 1
ATOM 853 C C . LEU A 1 102 ? -8.665 15.893 -8.803 1.00 39.97 102 LEU A C 1
ATOM 855 O O . LEU A 1 102 ? -8.259 16.981 -8.400 1.00 39.97 102 LEU A O 1
ATOM 859 N N . CYS A 1 103 ? -7.870 14.826 -8.854 1.00 40.38 103 CYS A N 1
ATOM 860 C CA . CYS A 1 103 ? -6.467 14.800 -8.444 1.00 40.38 103 CYS A CA 1
ATOM 861 C C . CYS A 1 103 ? -5.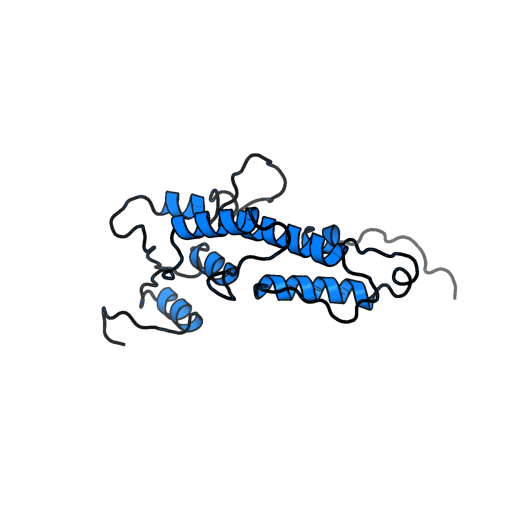497 15.685 -9.262 1.00 40.38 103 CYS A C 1
ATOM 863 O O . CYS A 1 103 ? -4.303 15.591 -9.002 1.00 40.38 103 CYS A O 1
ATOM 865 N N . PHE A 1 104 ? -5.944 16.548 -10.184 1.00 37.88 104 PHE A N 1
ATOM 866 C CA . PHE A 1 104 ? -5.057 17.162 -11.190 1.00 37.88 104 PHE A CA 1
ATOM 867 C C . PHE A 1 104 ? -4.899 18.693 -11.164 1.00 37.88 104 PHE A C 1
ATOM 869 O O . PHE A 1 104 ? -4.162 19.219 -11.988 1.00 37.88 104 PHE A O 1
ATOM 876 N N . LEU A 1 105 ? -5.512 19.439 -10.236 1.00 33.91 105 LEU A N 1
ATOM 877 C CA . LEU A 1 105 ? -5.510 20.916 -10.315 1.00 33.91 105 LEU A CA 1
ATOM 878 C C . LEU A 1 105 ? -4.823 21.670 -9.165 1.00 33.91 105 LEU A C 1
ATOM 880 O O . LEU A 1 105 ? -5.052 22.867 -9.000 1.00 33.91 105 LEU A O 1
ATOM 884 N N . SER A 1 106 ? -3.965 21.045 -8.350 1.00 33.38 106 SER A N 1
ATOM 885 C CA . SER A 1 106 ? -3.243 21.807 -7.310 1.00 33.38 106 SER A CA 1
ATOM 886 C C . SER A 1 106 ? -1.880 21.207 -6.937 1.00 33.38 106 SER A C 1
ATOM 888 O O . SER A 1 106 ? -1.850 20.181 -6.262 1.00 33.38 106 SER A O 1
ATOM 890 N N . PRO A 1 107 ? -0.746 21.869 -7.243 1.00 36.03 107 PRO A N 1
ATOM 891 C CA . PRO A 1 107 ? 0.590 21.424 -6.825 1.00 36.03 107 PRO A CA 1
ATOM 892 C C . PRO A 1 107 ? 0.909 21.699 -5.337 1.00 36.03 107 PRO A C 1
ATOM 894 O O . PRO A 1 107 ? 2.061 21.613 -4.929 1.00 36.03 107 PRO A O 1
ATOM 897 N N . PHE A 1 108 ? -0.087 22.045 -4.510 1.00 32.09 108 PHE A N 1
ATOM 898 C CA . PHE A 1 108 ? 0.104 22.477 -3.113 1.00 32.09 108 PHE A CA 1
ATOM 899 C C . PHE A 1 108 ? -0.666 21.651 -2.066 1.00 32.09 108 PHE A C 1
ATOM 901 O O . PHE A 1 108 ? -0.732 22.041 -0.899 1.00 32.09 108 PHE A O 1
ATOM 908 N N . LEU A 1 109 ? -1.241 20.505 -2.442 1.00 39.22 109 LEU A N 1
ATOM 909 C CA . LEU A 1 109 ? -1.913 19.616 -1.492 1.00 39.22 109 LEU A CA 1
ATOM 910 C C . LEU A 1 109 ? -0.938 18.519 -1.041 1.00 39.22 109 LEU A C 1
ATOM 912 O O . LEU A 1 109 ? -0.608 17.638 -1.827 1.00 39.22 109 LEU A O 1
ATOM 916 N N . SER A 1 110 ? -0.465 18.583 0.210 1.00 42.19 110 SER A N 1
ATOM 917 C CA . SER A 1 110 ? 0.454 17.580 0.778 1.00 42.19 110 SER A CA 1
ATOM 918 C C . SER A 1 110 ? -0.166 16.179 0.666 1.00 42.19 110 SER A C 1
ATOM 920 O O . SER A 1 110 ? -1.204 15.944 1.302 1.00 42.19 110 SER A O 1
ATOM 922 N N . PRO A 1 111 ? 0.429 15.252 -0.104 1.00 62.41 111 PRO A N 1
ATOM 923 C CA . PRO A 1 111 ? -0.033 13.873 -0.139 1.00 62.41 111 PRO A CA 1
ATOM 924 C C . PRO A 1 111 ? 0.174 13.243 1.243 1.00 62.41 111 PRO A C 1
ATOM 926 O O . PRO A 1 111 ? 1.032 13.670 2.023 1.00 62.41 111 PRO A O 1
ATOM 929 N N . GLY A 1 112 ? -0.666 12.272 1.595 1.00 81.12 112 GLY A N 1
ATOM 930 C CA . GLY A 1 112 ? -0.432 11.463 2.788 1.00 81.12 112 GLY A CA 1
ATOM 931 C C . GLY A 1 112 ? 0.768 10.550 2.597 1.00 81.12 112 GLY A C 1
ATOM 932 O O . GLY A 1 112 ? 1.134 10.245 1.463 1.00 81.12 112 GLY A O 1
ATOM 933 N N . TYR A 1 113 ? 1.334 10.046 3.696 1.00 88.75 113 TYR A N 1
ATOM 934 C CA . TYR A 1 113 ? 2.458 9.106 3.623 1.00 88.75 113 TYR A CA 1
ATOM 935 C C . TYR A 1 113 ? 2.195 7.926 2.678 1.00 88.75 113 TYR A C 1
ATOM 937 O O . TYR A 1 113 ? 3.099 7.523 1.954 1.00 88.75 113 TYR A O 1
ATOM 945 N N . VAL A 1 114 ? 0.971 7.385 2.662 1.00 89.31 114 VAL A N 1
ATOM 946 C CA . VAL A 1 114 ? 0.621 6.237 1.809 1.00 89.31 114 VAL A CA 1
ATOM 947 C C . VAL A 1 114 ? 0.722 6.590 0.322 1.00 89.31 114 VAL A C 1
ATOM 949 O O . VAL A 1 114 ? 1.280 5.813 -0.448 1.00 89.31 114 VAL A O 1
ATOM 952 N N . GLU A 1 115 ? 0.239 7.770 -0.073 1.00 87.62 115 GLU A N 1
ATOM 953 C CA . GLU A 1 115 ? 0.299 8.237 -1.464 1.00 87.62 115 GLU A CA 1
ATOM 954 C C . GLU A 1 115 ? 1.724 8.613 -1.879 1.00 87.62 115 GLU A C 1
ATOM 956 O O . GLU A 1 115 ? 2.134 8.274 -2.984 1.00 87.62 115 GLU A O 1
ATOM 961 N N . ASP A 1 116 ? 2.506 9.234 -0.989 1.00 89.25 116 ASP A N 1
ATOM 962 C CA . ASP A 1 116 ? 3.923 9.530 -1.243 1.00 89.25 116 ASP A CA 1
ATOM 963 C C . ASP A 1 116 ? 4.732 8.247 -1.497 1.00 89.25 116 ASP A C 1
ATOM 965 O O . ASP A 1 116 ? 5.494 8.162 -2.460 1.00 89.25 116 ASP A O 1
ATOM 969 N N . ILE A 1 117 ? 4.550 7.229 -0.644 1.00 91.81 117 ILE A N 1
ATOM 970 C CA . ILE A 1 117 ? 5.218 5.927 -0.790 1.00 91.81 117 ILE A CA 1
ATOM 971 C C . ILE A 1 117 ? 4.800 5.278 -2.112 1.00 91.81 117 ILE A C 1
ATOM 973 O O . ILE A 1 117 ? 5.654 4.844 -2.881 1.00 91.81 117 ILE A O 1
ATOM 977 N N . LYS A 1 118 ? 3.494 5.246 -2.406 1.00 91.00 118 LYS A N 1
ATOM 978 C CA . LYS A 1 118 ? 2.963 4.670 -3.647 1.00 91.00 118 LYS A CA 1
ATOM 979 C C . LYS A 1 118 ? 3.518 5.362 -4.889 1.00 91.00 118 LYS A C 1
ATOM 981 O O . LYS A 1 118 ? 3.919 4.685 -5.833 1.00 91.00 118 LYS A O 1
ATOM 986 N N . HIS A 1 119 ? 3.556 6.693 -4.890 1.00 88.94 119 HIS A N 1
ATOM 987 C CA . HIS A 1 119 ? 4.083 7.478 -6.001 1.00 88.94 119 HIS A CA 1
ATOM 988 C C . HIS A 1 119 ? 5.559 7.169 -6.246 1.00 88.94 119 HIS A C 1
ATOM 990 O O . HIS A 1 119 ? 5.927 6.784 -7.352 1.00 88.94 119 HIS A O 1
ATOM 996 N N . CYS A 1 120 ? 6.389 7.253 -5.201 1.00 91.19 120 CYS A N 1
ATOM 997 C CA . CYS A 1 120 ? 7.820 6.966 -5.296 1.00 91.19 120 CYS A CA 1
ATOM 998 C C . CYS A 1 120 ? 8.085 5.556 -5.845 1.00 91.19 120 CYS A C 1
ATOM 1000 O O . CYS A 1 120 ? 8.911 5.370 -6.736 1.00 91.19 120 CYS A O 1
ATOM 1002 N N . ARG A 1 121 ? 7.339 4.557 -5.365 1.00 93.44 121 ARG A N 1
ATOM 1003 C CA . ARG A 1 121 ? 7.452 3.176 -5.849 1.00 93.44 121 ARG A CA 1
ATOM 1004 C C . ARG A 1 121 ? 7.022 3.023 -7.300 1.00 93.44 121 ARG A C 1
ATOM 1006 O O . ARG A 1 121 ? 7.698 2.334 -8.056 1.00 93.44 121 ARG A O 1
ATOM 1013 N N . THR A 1 122 ? 5.948 3.696 -7.702 1.00 90.50 122 THR A N 1
ATOM 1014 C CA . THR A 1 122 ? 5.466 3.679 -9.091 1.00 90.50 122 THR A CA 1
ATOM 1015 C C . THR A 1 122 ? 6.521 4.245 -10.041 1.00 90.50 122 THR A C 1
ATOM 1017 O O . THR A 1 122 ? 6.829 3.612 -11.045 1.00 90.50 122 THR A O 1
ATOM 1020 N N . GLU A 1 123 ? 7.149 5.374 -9.697 1.00 89.19 123 GLU A N 1
ATOM 1021 C CA . GLU A 1 123 ? 8.233 5.961 -10.499 1.00 89.19 123 GLU A CA 1
ATOM 1022 C C . GLU A 1 123 ? 9.434 5.019 -10.642 1.00 89.19 123 GLU A C 1
ATOM 1024 O O . GLU A 1 123 ? 10.003 4.898 -11.727 1.00 89.19 123 GLU A O 1
ATOM 1029 N N . LYS A 1 124 ? 9.816 4.323 -9.565 1.00 92.19 124 LYS A N 1
ATOM 1030 C CA . LYS A 1 124 ? 10.895 3.325 -9.612 1.00 92.19 124 LYS A CA 1
ATOM 1031 C C . LYS A 1 124 ? 10.546 2.140 -10.500 1.00 92.19 124 LYS A C 1
ATOM 1033 O O . LYS A 1 124 ? 11.390 1.698 -11.271 1.00 92.19 124 LYS A O 1
ATOM 1038 N N . ILE A 1 125 ? 9.317 1.630 -10.390 1.00 91.12 125 ILE A N 1
ATOM 1039 C CA . ILE A 1 125 ? 8.831 0.520 -11.217 1.00 91.12 125 ILE A CA 1
ATOM 1040 C C . ILE A 1 125 ? 8.868 0.921 -12.689 1.00 91.12 125 ILE A C 1
ATOM 1042 O O . ILE A 1 125 ? 9.401 0.166 -13.494 1.00 91.12 125 ILE A O 1
ATOM 1046 N N . ILE A 1 126 ? 8.354 2.106 -13.031 1.00 87.81 126 ILE A N 1
ATOM 1047 C CA . ILE A 1 126 ? 8.383 2.631 -14.401 1.00 87.81 126 ILE A CA 1
ATOM 1048 C C . ILE A 1 126 ? 9.822 2.691 -14.895 1.00 87.81 126 ILE A C 1
ATOM 1050 O O . ILE A 1 126 ? 10.142 2.028 -15.872 1.00 87.81 126 ILE A O 1
ATOM 1054 N N . ARG A 1 127 ? 10.714 3.372 -14.167 1.00 88.75 127 ARG A N 1
ATOM 1055 C CA . ARG A 1 127 ? 12.123 3.489 -14.560 1.00 88.75 127 ARG A CA 1
ATOM 1056 C C . ARG A 1 127 ? 12.775 2.124 -14.786 1.00 88.75 127 ARG A C 1
ATOM 1058 O O . ARG A 1 127 ? 13.434 1.920 -15.798 1.00 88.75 127 ARG A O 1
ATOM 1065 N N . HIS A 1 128 ? 12.555 1.179 -13.873 1.00 89.62 128 HIS A N 1
ATOM 1066 C CA . HIS A 1 128 ? 13.100 -0.174 -13.991 1.00 89.62 128 HIS A CA 1
ATOM 1067 C C . HIS A 1 128 ? 12.575 -0.906 -15.227 1.00 89.62 128 HIS A C 1
ATOM 1069 O O . HIS A 1 128 ? 13.332 -1.632 -15.865 1.00 89.62 128 HIS A O 1
ATOM 107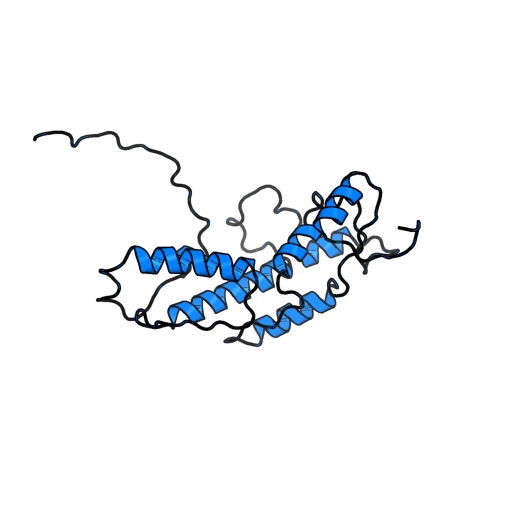5 N N . LEU A 1 129 ? 11.293 -0.731 -15.562 1.00 86.44 129 LEU A N 1
ATOM 1076 C CA . LEU A 1 129 ? 10.670 -1.323 -16.745 1.00 86.44 129 LEU A CA 1
ATOM 1077 C C . LEU A 1 129 ? 11.156 -0.676 -18.050 1.00 86.44 129 LEU A C 1
ATOM 1079 O O . LEU A 1 129 ? 11.385 -1.392 -19.020 1.00 86.44 129 LEU A O 1
ATOM 1083 N N . GLU A 1 130 ? 11.345 0.643 -18.075 1.00 84.19 130 GLU A N 1
ATOM 1084 C CA . GLU A 1 130 ? 11.850 1.390 -19.239 1.00 84.19 130 GLU A CA 1
ATOM 1085 C C . GLU A 1 130 ? 13.323 1.065 -19.546 1.00 84.19 130 GLU A C 1
ATOM 1087 O O . GLU A 1 130 ? 13.737 1.069 -20.707 1.00 84.19 130 GLU A O 1
ATOM 1092 N N . GLU A 1 131 ? 14.105 0.720 -18.518 1.00 84.69 131 GLU A N 1
ATOM 1093 C CA . GLU A 1 131 ? 15.481 0.224 -18.648 1.00 84.69 131 GLU A CA 1
ATOM 1094 C C . GLU A 1 131 ? 15.559 -1.216 -19.198 1.00 84.69 131 GLU A C 1
ATOM 1096 O O . GLU A 1 131 ? 16.636 -1.658 -19.612 1.00 84.69 131 GLU A O 1
ATOM 1101 N N . GLN A 1 132 ? 14.449 -1.968 -19.221 1.00 80.69 132 GLN A N 1
ATOM 1102 C CA . GLN A 1 132 ? 14.451 -3.326 -19.765 1.00 80.69 132 GLN A CA 1
ATOM 1103 C C . GLN A 1 132 ? 14.478 -3.333 -21.293 1.00 80.69 132 GLN A C 1
ATOM 1105 O O . GLN A 1 132 ? 13.843 -2.534 -21.977 1.00 80.69 132 GLN A O 1
ATOM 1110 N N . ASN A 1 133 ? 15.172 -4.329 -21.840 1.00 71.88 133 ASN A N 1
ATOM 1111 C CA . ASN A 1 133 ? 15.144 -4.605 -23.269 1.00 71.88 133 ASN A CA 1
ATOM 1112 C C . ASN A 1 133 ? 13.798 -5.247 -23.661 1.00 71.88 133 ASN A C 1
ATOM 1114 O O . ASN A 1 133 ? 13.353 -6.189 -23.004 1.00 71.88 133 ASN A O 1
ATOM 1118 N N . VAL A 1 134 ? 13.202 -4.805 -24.772 1.00 68.12 134 VAL A N 1
ATOM 1119 C CA . VAL A 1 134 ? 11.974 -5.370 -25.374 1.00 68.12 134 VAL A CA 1
ATOM 1120 C C . VAL A 1 134 ? 12.047 -6.879 -25.650 1.00 68.12 134 VAL A C 1
ATOM 1122 O O . VAL A 1 134 ? 11.029 -7.568 -25.667 1.00 68.12 134 VAL A O 1
ATOM 1125 N N . HIS A 1 135 ? 13.250 -7.426 -25.829 1.00 68.38 135 HIS A N 1
ATOM 1126 C CA . HIS A 1 135 ? 13.483 -8.856 -26.045 1.00 68.38 135 HIS A CA 1
ATOM 1127 C C . HIS A 1 135 ? 13.729 -9.640 -24.749 1.00 68.38 135 HIS A C 1
ATOM 1129 O O . HIS A 1 135 ? 13.997 -10.845 -24.792 1.00 68.38 135 HIS A O 1
ATOM 1135 N N . CYS A 1 136 ? 13.680 -8.980 -23.591 1.00 71.56 136 CYS A N 1
ATOM 1136 C CA . CYS A 1 136 ? 13.839 -9.650 -22.315 1.00 71.56 136 CYS A CA 1
ATOM 1137 C C . CYS A 1 136 ? 12.660 -10.602 -22.081 1.00 71.56 136 CYS A C 1
ATOM 1139 O O . CYS A 1 136 ? 11.497 -10.211 -22.123 1.00 71.56 136 CYS A O 1
ATOM 1141 N N . THR A 1 137 ? 12.964 -11.875 -21.834 1.00 72.25 137 THR A N 1
ATOM 1142 C CA . THR A 1 137 ? 11.946 -12.915 -21.614 1.00 72.25 137 THR A CA 1
ATOM 1143 C C . THR A 1 137 ? 11.481 -12.989 -20.163 1.00 72.25 137 THR A C 1
ATOM 1145 O O . THR A 1 137 ? 10.431 -13.561 -19.887 1.00 72.25 137 THR A O 1
ATOM 1148 N N . HIS A 1 138 ? 12.264 -12.435 -19.234 1.00 79.81 138 HIS A N 1
ATOM 1149 C CA . HIS A 1 138 ? 12.013 -12.510 -17.801 1.00 79.81 138 HIS A CA 1
ATOM 1150 C C . HIS A 1 138 ? 12.372 -11.178 -17.145 1.00 79.81 138 HIS A C 1
ATOM 1152 O O . HIS A 1 138 ? 13.531 -10.775 -17.153 1.00 79.81 138 HIS A O 1
ATOM 1158 N N . ILE A 1 139 ? 11.386 -10.526 -16.533 1.00 84.75 139 ILE A N 1
ATOM 1159 C CA . ILE A 1 139 ? 11.588 -9.310 -15.744 1.00 84.75 139 ILE A CA 1
ATOM 1160 C C . ILE A 1 139 ? 11.464 -9.689 -14.271 1.00 84.75 139 ILE A C 1
ATOM 1162 O O . ILE A 1 139 ? 10.459 -10.266 -13.854 1.00 84.75 139 ILE A O 1
ATOM 1166 N N . TYR A 1 140 ? 12.489 -9.373 -13.482 1.00 87.69 140 TYR A N 1
ATOM 1167 C CA . TYR A 1 140 ? 12.480 -9.577 -12.038 1.00 87.69 140 TYR A CA 1
ATOM 1168 C C . TYR A 1 140 ? 12.378 -8.231 -11.322 1.00 87.69 140 TYR A C 1
ATOM 1170 O O . TYR A 1 140 ? 13.205 -7.347 -11.544 1.00 87.69 140 TYR A O 1
ATOM 1178 N N . ILE A 1 141 ? 11.367 -8.094 -10.462 1.00 90.00 141 ILE A N 1
ATOM 1179 C CA . ILE A 1 141 ? 11.158 -6.925 -9.603 1.00 90.00 141 ILE A CA 1
ATOM 1180 C C . ILE A 1 141 ? 10.839 -7.447 -8.193 1.00 90.00 141 ILE A C 1
ATOM 1182 O O . ILE A 1 141 ? 9.750 -7.989 -7.979 1.00 90.00 141 ILE A O 1
ATOM 1186 N N . PRO A 1 142 ? 11.774 -7.352 -7.233 1.00 91.88 142 PRO A N 1
ATOM 1187 C CA . PRO A 1 142 ? 11.530 -7.796 -5.866 1.00 91.88 142 PRO A CA 1
ATOM 1188 C C . PRO A 1 142 ? 10.573 -6.847 -5.131 1.00 91.88 142 PRO A C 1
ATOM 1190 O O . PRO A 1 142 ? 10.421 -5.684 -5.498 1.00 91.88 142 PRO A O 1
ATOM 1193 N N . ASN A 1 143 ? 9.960 -7.338 -4.050 1.00 93.44 143 ASN A N 1
ATOM 1194 C CA . ASN A 1 143 ? 9.163 -6.548 -3.099 1.00 93.44 143 ASN A CA 1
ATOM 1195 C C . ASN A 1 143 ? 7.948 -5.808 -3.685 1.00 93.44 143 ASN A C 1
ATOM 1197 O O . ASN A 1 143 ? 7.467 -4.853 -3.071 1.00 93.44 143 ASN A O 1
ATOM 1201 N N . LEU A 1 144 ? 7.423 -6.243 -4.833 1.00 93.50 144 LEU A N 1
ATOM 1202 C CA . LEU A 1 144 ? 6.158 -5.735 -5.361 1.00 93.50 144 LEU A CA 1
ATOM 1203 C C . LEU A 1 144 ? 4.988 -6.058 -4.423 1.00 93.50 144 LEU A C 1
ATOM 1205 O O . LEU A 1 144 ? 4.876 -7.160 -3.885 1.00 93.50 144 LEU A O 1
ATOM 1209 N N . GLN A 1 145 ? 4.088 -5.093 -4.270 1.00 94.25 145 GLN A N 1
ATOM 1210 C CA . GLN A 1 145 ? 2.794 -5.278 -3.620 1.00 94.25 145 GLN A CA 1
ATOM 1211 C C . GLN A 1 145 ? 1.784 -5.907 -4.574 1.00 94.25 145 GLN A C 1
ATOM 1213 O O . GLN A 1 145 ? 1.919 -5.813 -5.794 1.00 94.25 145 GLN A O 1
ATOM 1218 N N . HIS A 1 146 ? 0.724 -6.501 -4.024 1.00 90.94 146 HIS A N 1
ATOM 1219 C CA . HIS A 1 146 ? -0.294 -7.180 -4.825 1.00 90.94 146 HIS A CA 1
ATOM 1220 C C . HIS A 1 146 ? -0.925 -6.280 -5.908 1.00 90.94 146 HIS A C 1
ATOM 1222 O O . HIS A 1 146 ? -0.970 -6.663 -7.080 1.00 90.94 146 HIS A O 1
ATOM 1228 N N . SER A 1 147 ? -1.367 -5.070 -5.545 1.00 88.62 147 SER A N 1
ATOM 1229 C CA . SER A 1 147 ? -1.892 -4.079 -6.500 1.00 88.62 147 SER A CA 1
ATOM 1230 C C . SER A 1 147 ? -0.861 -3.641 -7.538 1.00 88.62 147 SER A C 1
ATOM 1232 O O . SER A 1 147 ? -1.206 -3.508 -8.711 1.00 88.62 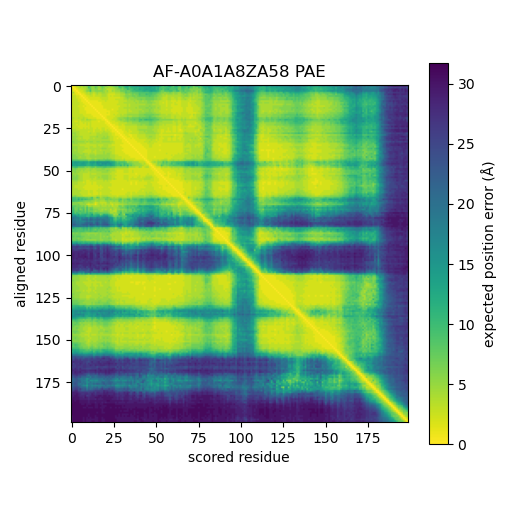147 SER A O 1
ATOM 1234 N N . GLU A 1 148 ? 0.398 -3.455 -7.141 1.00 91.56 148 GLU A N 1
ATOM 1235 C CA . GLU A 1 148 ? 1.483 -3.093 -8.063 1.00 91.56 148 GLU A CA 1
ATOM 1236 C C . GLU A 1 148 ? 1.708 -4.210 -9.091 1.00 91.56 148 GLU A C 1
ATOM 1238 O O . GLU A 1 148 ? 1.735 -3.947 -10.290 1.00 91.56 148 GLU A O 1
ATOM 1243 N N . THR A 1 149 ? 1.774 -5.472 -8.647 1.00 91.56 149 THR A N 1
ATOM 1244 C CA . THR A 1 149 ? 1.879 -6.636 -9.540 1.00 91.56 149 THR A CA 1
ATOM 1245 C C . THR A 1 149 ? 0.726 -6.684 -10.539 1.00 91.56 149 THR A C 1
ATOM 1247 O O . THR A 1 149 ? 0.944 -6.953 -11.718 1.00 91.56 149 THR A O 1
ATOM 1250 N N . HIS A 1 150 ? -0.503 -6.411 -10.094 1.00 87.69 150 HIS A N 1
ATOM 1251 C CA . HIS A 1 150 ? -1.661 -6.390 -10.983 1.00 87.69 150 HIS A CA 1
ATOM 1252 C C . HIS A 1 150 ? -1.542 -5.311 -12.072 1.00 87.69 150 HIS A C 1
ATOM 1254 O O . HIS A 1 150 ? -1.751 -5.611 -13.248 1.00 87.69 150 HIS A O 1
ATOM 1260 N N . LEU A 1 151 ? -1.163 -4.083 -11.700 1.00 85.62 151 LEU A N 1
ATOM 1261 C CA . LEU A 1 151 ? -1.005 -2.964 -12.636 1.00 85.62 151 LEU A CA 1
ATOM 1262 C C . LEU A 1 151 ? 0.136 -3.193 -13.631 1.00 85.62 151 LEU A C 1
ATOM 1264 O O . LEU A 1 151 ? -0.030 -2.958 -14.830 1.00 85.62 151 LEU A O 1
ATOM 1268 N N . VAL A 1 152 ? 1.272 -3.705 -13.154 1.00 88.81 152 VAL A N 1
ATOM 1269 C CA . VAL A 1 152 ? 2.411 -4.062 -14.009 1.00 88.81 152 VAL A CA 1
ATOM 1270 C C . VAL A 1 152 ? 2.008 -5.154 -14.995 1.00 88.81 152 VAL A C 1
ATOM 1272 O O . VAL A 1 152 ? 2.222 -4.994 -16.191 1.00 88.81 152 VAL A O 1
ATOM 1275 N N . ASN A 1 153 ? 1.344 -6.219 -14.538 1.00 87.00 153 ASN A N 1
ATOM 1276 C CA . ASN A 1 153 ? 0.885 -7.292 -15.422 1.00 87.00 153 ASN A CA 1
ATOM 1277 C C . ASN A 1 1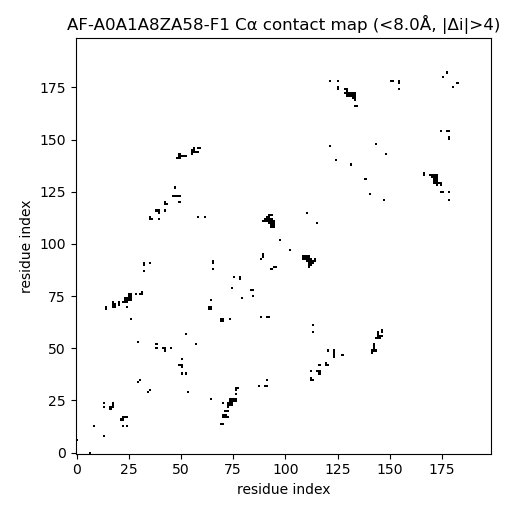53 ? -0.077 -6.787 -16.502 1.00 87.00 153 ASN A C 1
ATOM 1279 O O . ASN A 1 153 ? 0.045 -7.182 -17.660 1.00 87.00 153 ASN A O 1
ATOM 1283 N N . LEU A 1 154 ? -1.019 -5.912 -16.144 1.00 83.31 154 LEU A N 1
ATOM 1284 C CA . LEU A 1 154 ? -1.961 -5.329 -17.099 1.00 83.31 154 LEU A CA 1
ATOM 1285 C C . LEU A 1 154 ? -1.247 -4.467 -18.153 1.00 83.31 154 LEU A C 1
ATOM 1287 O O . LEU A 1 154 ? -1.566 -4.551 -19.343 1.00 83.31 154 LEU A O 1
ATOM 1291 N N . SER A 1 155 ? -0.260 -3.682 -17.720 1.00 81.44 155 SER A N 1
ATOM 1292 C CA . SER A 1 155 ? 0.536 -2.813 -18.593 1.00 81.44 155 SER A CA 1
ATOM 1293 C C . SER A 1 155 ? 1.410 -3.633 -19.541 1.00 81.44 155 SER A C 1
ATOM 1295 O O . SER A 1 155 ? 1.357 -3.443 -20.755 1.00 81.44 155 SER A O 1
ATOM 1297 N N . LEU A 1 156 ? 2.139 -4.622 -19.011 1.00 80.62 156 LEU A N 1
ATOM 1298 C CA . LEU A 1 156 ? 2.981 -5.520 -19.803 1.00 80.62 156 LEU A CA 1
ATOM 1299 C C . LEU A 1 156 ? 2.156 -6.330 -20.805 1.00 80.62 156 LEU A C 1
ATOM 1301 O O . LEU A 1 156 ? 2.558 -6.458 -21.957 1.00 80.62 156 LEU A O 1
ATOM 1305 N N . TYR A 1 157 ? 0.990 -6.842 -20.398 1.00 76.12 157 TYR A N 1
ATOM 1306 C CA . TYR A 1 157 ? 0.097 -7.574 -21.297 1.00 76.12 157 TYR A CA 1
ATOM 1307 C C . TYR A 1 157 ? -0.381 -6.706 -22.465 1.00 76.12 157 TYR A C 1
ATOM 1309 O O . TYR A 1 157 ? -0.418 -7.172 -23.605 1.00 76.12 157 TYR A O 1
ATOM 1317 N N . SER A 1 158 ? -0.737 -5.450 -22.186 1.00 70.69 158 SER A N 1
ATOM 1318 C CA . SER A 1 158 ? -1.184 -4.503 -23.212 1.00 70.69 158 SER A CA 1
ATOM 1319 C C . SER A 1 158 ? -0.048 -4.146 -24.173 1.00 70.69 158 SER A C 1
ATOM 1321 O O . SER A 1 158 ? -0.257 -4.130 -25.380 1.00 70.69 158 SER A O 1
ATOM 1323 N N . PHE A 1 159 ? 1.170 -3.962 -23.667 1.00 67.81 159 PHE A N 1
ATOM 1324 C CA . PHE A 1 159 ? 2.330 -3.647 -24.498 1.00 67.81 159 PHE A CA 1
ATOM 1325 C C . PHE A 1 159 ? 2.765 -4.834 -25.381 1.00 67.81 159 PHE A C 1
ATOM 1327 O O . PHE A 1 159 ? 2.843 -4.725 -26.603 1.00 67.81 159 PHE A O 1
ATOM 1334 N N . TRP A 1 160 ? 2.980 -6.015 -24.791 1.00 66.38 160 TRP A N 1
ATOM 1335 C CA . TRP A 1 160 ? 3.554 -7.164 -25.511 1.00 66.38 160 TRP A CA 1
ATOM 1336 C C . TRP A 1 160 ? 2.616 -7.807 -26.534 1.00 66.38 160 TRP A C 1
ATOM 1338 O O . TRP A 1 160 ? 3.082 -8.449 -27.475 1.00 66.38 160 TRP A O 1
ATOM 1348 N N . LYS A 1 161 ? 1.298 -7.692 -26.346 1.00 59.97 161 LYS A N 1
ATOM 1349 C CA . LYS A 1 161 ? 0.317 -8.334 -27.230 1.00 59.97 161 LYS A CA 1
ATOM 1350 C C . LYS A 1 161 ? 0.037 -7.531 -28.500 1.00 59.97 161 LYS A C 1
ATOM 1352 O O . LYS A 1 161 ? -0.318 -8.137 -29.510 1.00 59.97 161 LYS A O 1
ATOM 1357 N N . TYR A 1 162 ? 0.153 -6.204 -28.450 1.00 51.69 162 TYR A N 1
ATOM 1358 C CA . TYR A 1 162 ? -0.356 -5.331 -29.511 1.00 51.69 162 TYR A CA 1
ATOM 1359 C C . TYR A 1 162 ? 0.722 -4.682 -30.380 1.00 51.69 162 TYR A C 1
ATOM 1361 O O . TYR A 1 162 ? 0.366 -4.100 -31.401 1.00 51.69 162 TYR A O 1
ATOM 1369 N N . ASP A 1 163 ? 2.011 -4.853 -30.061 1.00 55.75 163 ASP A N 1
ATOM 1370 C CA . ASP A 1 163 ? 3.082 -4.144 -30.769 1.00 55.75 163 ASP A CA 1
ATOM 1371 C C . ASP A 1 163 ? 4.182 -5.037 -31.363 1.00 55.75 163 ASP A C 1
ATOM 1373 O O . ASP A 1 163 ? 5.375 -4.927 -31.074 1.00 55.75 163 ASP A O 1
ATOM 1377 N N . SER A 1 164 ? 3.788 -5.932 -32.274 1.00 52.88 164 SER A N 1
ATOM 1378 C CA . SER A 1 164 ? 4.745 -6.721 -33.064 1.00 52.88 164 SER A CA 1
ATOM 1379 C C . SER A 1 164 ? 5.640 -5.862 -33.971 1.00 52.88 164 SER A C 1
ATOM 1381 O O . SER A 1 164 ? 6.703 -6.321 -34.360 1.00 52.88 164 SER A O 1
ATOM 1383 N N . SER A 1 165 ? 5.235 -4.631 -34.311 1.00 53.81 165 SER A N 1
ATOM 1384 C CA . SER A 1 165 ? 5.985 -3.728 -35.201 1.00 53.81 165 SER A CA 1
ATOM 1385 C C . SER A 1 165 ? 6.903 -2.723 -34.493 1.00 53.81 165 SER A C 1
ATOM 1387 O O . SER A 1 165 ? 7.891 -2.302 -35.098 1.00 53.81 165 SER A O 1
ATOM 1389 N N . LEU A 1 166 ? 6.610 -2.321 -33.246 1.00 52.69 166 LEU A N 1
ATOM 1390 C CA . LEU A 1 166 ? 7.499 -1.455 -32.450 1.00 52.69 166 LEU A CA 1
ATOM 1391 C C . LEU A 1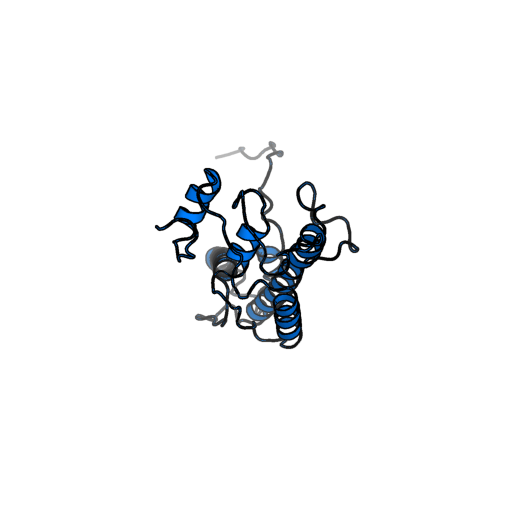 166 ? 8.657 -2.232 -31.816 1.00 52.69 166 LEU A C 1
ATOM 1393 O O . LEU A 1 166 ? 9.767 -1.700 -31.747 1.00 52.69 166 LEU A O 1
ATOM 1397 N N . ASN A 1 167 ? 8.435 -3.502 -31.460 1.00 52.22 167 ASN A N 1
ATOM 1398 C CA . ASN A 1 167 ? 9.473 -4.397 -30.934 1.00 52.22 167 ASN A CA 1
ATOM 1399 C C . ASN A 1 167 ? 10.661 -4.611 -31.893 1.00 52.22 167 ASN A C 1
ATOM 1401 O O . ASN A 1 167 ? 11.739 -4.979 -31.439 1.00 52.22 167 ASN A O 1
ATOM 1405 N N . ASP A 1 168 ? 10.492 -4.351 -33.193 1.00 53.66 168 ASP A N 1
ATOM 1406 C CA . ASP A 1 168 ? 11.563 -4.469 -34.192 1.00 53.66 168 ASP A CA 1
ATOM 1407 C C . ASP A 1 168 ? 12.376 -3.170 -34.383 1.00 53.66 168 ASP A C 1
ATOM 1409 O O . ASP A 1 168 ? 13.402 -3.183 -35.067 1.00 53.66 168 ASP A O 1
ATOM 1413 N N . ARG A 1 169 ? 11.923 -2.023 -33.845 1.00 53.25 169 ARG A N 1
ATOM 1414 C CA . ARG A 1 169 ? 12.490 -0.691 -34.160 1.00 53.25 169 ARG A CA 1
ATOM 1415 C C . ARG A 1 169 ? 12.980 0.120 -32.960 1.00 53.25 169 ARG A C 1
ATOM 1417 O O . ARG A 1 169 ? 13.746 1.060 -33.173 1.00 53.25 169 ARG A O 1
ATOM 1424 N N . ALA A 1 170 ? 12.564 -0.201 -31.737 1.00 57.69 170 ALA A N 1
ATOM 1425 C CA . ALA A 1 170 ? 12.928 0.548 -30.534 1.00 57.69 170 ALA A CA 1
ATOM 1426 C C . ALA A 1 170 ? 13.661 -0.335 -29.511 1.00 57.69 170 ALA A C 1
ATOM 1428 O O . ALA A 1 170 ? 13.267 -1.468 -29.262 1.00 57.69 170 ALA A O 1
ATOM 1429 N N . ASN A 1 171 ? 14.716 0.209 -28.894 1.00 57.56 171 ASN A N 1
ATOM 1430 C CA . ASN A 1 171 ? 15.496 -0.482 -27.856 1.00 57.56 171 ASN A CA 1
ATOM 1431 C C . ASN A 1 171 ? 14.993 -0.208 -26.426 1.00 57.56 171 ASN A C 1
ATOM 1433 O O . ASN A 1 171 ? 15.515 -0.808 -25.489 1.00 57.56 171 ASN A O 1
ATOM 1437 N N . SER A 1 172 ? 14.038 0.709 -26.251 1.00 57.59 172 SER A N 1
ATOM 1438 C CA . SER A 1 172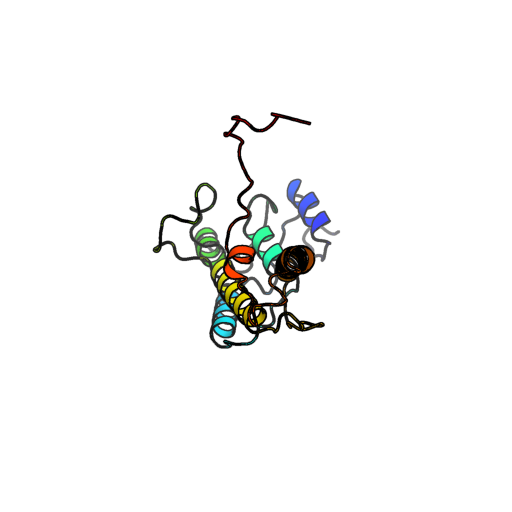 ? 13.516 1.148 -24.951 1.00 57.59 172 SER A CA 1
ATOM 1439 C C . SER A 1 172 ? 11.998 1.277 -24.992 1.00 57.59 172 SER A C 1
ATOM 1441 O O . SER A 1 172 ? 11.434 1.614 -26.036 1.00 57.59 172 SER A O 1
ATOM 1443 N N . ILE A 1 173 ? 11.356 1.041 -23.851 1.00 65.75 173 ILE A N 1
ATOM 1444 C CA . ILE A 1 173 ? 9.902 1.108 -23.677 1.00 65.75 173 ILE A CA 1
ATOM 1445 C C . ILE A 1 173 ? 9.558 2.386 -22.904 1.00 65.75 173 ILE A C 1
ATOM 1447 O O . ILE A 1 173 ? 10.340 2.789 -22.053 1.00 65.75 173 ILE A O 1
ATOM 1451 N N . ASP A 1 174 ? 8.414 3.012 -23.191 1.00 62.97 174 ASP A N 1
ATOM 1452 C CA . ASP A 1 174 ? 7.840 4.099 -22.383 1.00 62.97 174 ASP A CA 1
ATOM 1453 C C . ASP A 1 174 ? 6.580 3.573 -21.678 1.00 62.97 174 ASP A C 1
ATOM 1455 O O . ASP A 1 174 ? 5.581 3.249 -22.327 1.00 62.97 174 ASP A O 1
ATOM 1459 N N . PHE A 1 175 ? 6.643 3.440 -20.350 1.00 63.84 175 PHE A N 1
ATOM 1460 C CA . PHE A 1 175 ? 5.530 2.950 -19.524 1.00 63.84 175 PHE A CA 1
ATOM 1461 C C . PHE A 1 175 ? 4.786 4.074 -18.797 1.00 63.84 175 PHE A C 1
ATOM 1463 O O . PHE A 1 175 ? 3.777 3.812 -18.131 1.00 63.84 175 PHE A O 1
ATOM 1470 N N . THR A 1 176 ? 5.253 5.316 -18.931 1.00 60.31 176 THR A N 1
ATOM 1471 C CA . THR A 1 176 ? 4.709 6.492 -18.242 1.00 60.31 176 THR A CA 1
ATOM 1472 C C . THR A 1 176 ? 3.217 6.657 -18.550 1.00 60.31 176 THR A C 1
ATOM 1474 O O . THR A 1 176 ? 2.408 6.843 -17.642 1.00 60.31 176 THR A O 1
ATOM 1477 N N . SER A 1 177 ? 2.826 6.477 -19.811 1.00 59.38 177 SER A N 1
ATOM 1478 C CA . SER A 1 177 ? 1.433 6.559 -20.273 1.00 59.38 177 SER A CA 1
ATOM 1479 C C . SER A 1 177 ? 0.526 5.441 -19.734 1.00 59.38 177 SER A C 1
ATOM 1481 O O . SER A 1 177 ? -0.656 5.669 -19.512 1.00 59.38 177 SER A O 1
ATOM 1483 N N . TYR A 1 178 ? 1.052 4.248 -19.444 1.00 60.03 178 TYR A N 1
ATOM 1484 C CA . TYR A 1 178 ? 0.238 3.104 -19.003 1.00 60.03 178 TYR A CA 1
ATOM 1485 C C . TYR A 1 178 ? 0.061 3.020 -17.486 1.00 60.03 178 TYR A C 1
ATOM 1487 O O . TYR A 1 178 ? -0.973 2.558 -17.0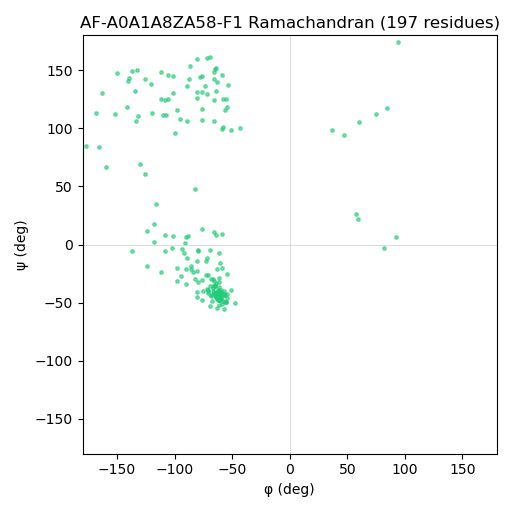03 1.00 60.03 178 TYR A O 1
ATOM 1495 N N . LEU A 1 179 ? 1.083 3.430 -16.730 1.00 59.75 179 LEU A N 1
ATOM 1496 C CA . LEU A 1 179 ? 1.101 3.309 -15.271 1.00 59.75 179 LEU A CA 1
ATOM 1497 C C . LEU A 1 179 ? 0.702 4.604 -14.547 1.00 59.75 179 LEU A C 1
ATOM 1499 O O . LEU A 1 179 ? 0.306 4.528 -13.382 1.00 59.75 179 LEU A O 1
ATOM 1503 N N . LEU A 1 180 ? 0.778 5.772 -15.205 1.00 55.03 180 LEU A N 1
ATOM 1504 C CA . LEU A 1 180 ? 0.458 7.070 -14.589 1.00 55.03 180 LEU A CA 1
ATOM 1505 C C . LEU A 1 180 ? -0.805 7.737 -15.137 1.00 55.03 180 LEU A C 1
ATOM 1507 O O . LEU A 1 180 ? -1.403 8.540 -14.414 1.00 55.03 180 LEU A O 1
ATOM 1511 N N . GLU A 1 181 ? -1.248 7.430 -16.359 1.00 49.53 181 GLU A N 1
ATOM 1512 C CA . GLU A 1 181 ? -2.506 7.994 -16.845 1.00 49.53 181 GLU A CA 1
ATOM 1513 C C . GLU A 1 181 ? -3.696 7.205 -16.282 1.00 49.53 181 GLU A C 1
ATOM 1515 O O . GLU A 1 181 ? -3.719 5.971 -16.326 1.00 49.53 181 GLU A O 1
ATOM 1520 N N . PRO A 1 182 ? -4.718 7.882 -15.721 1.00 40.38 182 PRO A N 1
ATOM 1521 C CA . PRO A 1 182 ? -5.972 7.212 -15.425 1.00 40.38 182 PRO A CA 1
ATOM 1522 C C . PRO A 1 182 ? -6.487 6.652 -16.744 1.00 40.38 182 PRO A C 1
ATOM 1524 O O . PRO A 1 182 ? -6.617 7.427 -17.685 1.00 40.38 182 PRO A O 1
ATOM 1527 N N . PHE A 1 183 ? -6.772 5.345 -16.808 1.00 42.22 183 PHE A N 1
ATOM 1528 C CA . PHE A 1 183 ? -7.426 4.722 -17.960 1.00 42.22 183 PHE A CA 1
ATOM 1529 C C . PHE A 1 183 ? -8.577 5.623 -18.409 1.00 42.22 183 PHE A C 1
ATOM 1531 O O . PHE A 1 183 ? -9.639 5.650 -17.775 1.00 42.22 183 PHE A O 1
ATOM 1538 N N . ILE A 1 184 ? -8.348 6.406 -19.464 1.00 38.53 184 ILE A N 1
ATOM 1539 C CA . ILE A 1 184 ? -9.392 7.196 -20.081 1.00 38.53 184 ILE A CA 1
ATOM 1540 C C . ILE A 1 184 ? -10.318 6.132 -20.641 1.00 38.53 184 ILE A C 1
ATOM 1542 O O . ILE A 1 184 ? -9.984 5.414 -21.580 1.00 38.53 184 ILE A O 1
ATOM 1546 N N . LYS A 1 185 ? -11.474 5.956 -19.996 1.00 36.56 185 LYS A N 1
ATOM 1547 C CA . LYS A 1 185 ? -12.607 5.367 -20.691 1.00 36.56 185 LYS A CA 1
ATOM 1548 C C . LYS A 1 185 ? -12.787 6.227 -21.929 1.00 36.56 185 LYS A C 1
ATOM 1550 O O . LYS A 1 185 ? -13.073 7.412 -21.773 1.00 36.56 185 LYS A O 1
ATOM 1555 N N . ASP A 1 186 ? -12.648 5.631 -23.106 1.00 39.94 186 ASP A N 1
ATOM 1556 C CA . ASP A 1 186 ? -13.229 6.180 -24.324 1.00 39.94 186 ASP A CA 1
ATOM 1557 C C . ASP A 1 186 ? -14.708 6.459 -24.035 1.00 39.94 186 ASP A C 1
ATOM 1559 O O . ASP A 1 186 ? -15.555 5.563 -23.993 1.00 39.94 186 ASP A O 1
ATOM 1563 N N . THR A 1 187 ? -15.011 7.714 -23.724 1.00 35.72 187 THR A N 1
ATOM 1564 C CA . THR A 1 187 ? -16.370 8.216 -23.597 1.00 35.72 187 THR A CA 1
ATOM 1565 C C . THR A 1 187 ? -16.720 8.942 -24.887 1.00 35.72 187 THR A C 1
ATOM 1567 O O . THR A 1 187 ? -16.417 10.123 -25.007 1.00 35.72 187 THR A O 1
ATOM 1570 N N . GLY A 1 188 ? -17.394 8.222 -25.794 1.00 31.89 188 GLY A N 1
ATOM 1571 C CA . GLY A 1 188 ? -18.154 8.749 -26.942 1.00 31.89 188 GLY A CA 1
ATOM 1572 C C . GLY A 1 188 ? -17.294 9.024 -28.178 1.00 31.89 188 GLY A C 1
ATOM 1573 O O . GLY A 1 188 ? -16.339 9.779 -28.106 1.00 31.89 188 GLY A O 1
ATOM 1574 N N . ALA A 1 189 ? -17.503 8.358 -29.316 1.00 41.62 189 ALA A N 1
ATOM 1575 C CA . ALA A 1 189 ? -18.639 8.585 -30.217 1.00 41.62 189 ALA A CA 1
ATOM 1576 C C . ALA A 1 189 ? -18.848 10.082 -30.491 1.00 41.62 189 ALA A C 1
ATOM 1578 O O . ALA A 1 189 ? -19.470 10.755 -29.682 1.00 41.62 189 ALA A O 1
ATOM 1579 N N . ASP A 1 190 ? -18.264 10.560 -31.593 1.00 36.56 190 ASP A N 1
ATOM 1580 C CA . ASP A 1 190 ? -18.846 11.533 -32.530 1.00 36.56 190 ASP A CA 1
ATOM 1581 C C . ASP A 1 190 ? -17.854 11.740 -33.685 1.00 36.56 190 ASP A C 1
ATOM 1583 O O . ASP A 1 190 ? -16.988 12.607 -33.662 1.00 36.56 190 ASP A O 1
ATOM 1587 N N . ASN A 1 191 ? -17.939 10.845 -34.667 1.00 32.09 191 ASN A N 1
ATOM 1588 C CA . ASN A 1 191 ? -17.694 11.137 -36.078 1.00 32.09 191 ASN A CA 1
ATOM 1589 C C . ASN A 1 191 ? -18.379 10.021 -36.878 1.00 32.09 191 ASN A C 1
ATOM 1591 O O . ASN A 1 191 ? -17.753 9.167 -37.504 1.00 32.09 191 ASN A O 1
ATOM 1595 N N . GLU A 1 192 ? -19.713 10.016 -36.806 1.00 40.50 192 GLU A N 1
ATOM 1596 C CA . GLU A 1 192 ? -20.494 9.675 -37.988 1.00 40.50 192 GLU A CA 1
ATOM 1597 C C . GLU A 1 192 ? -20.101 10.6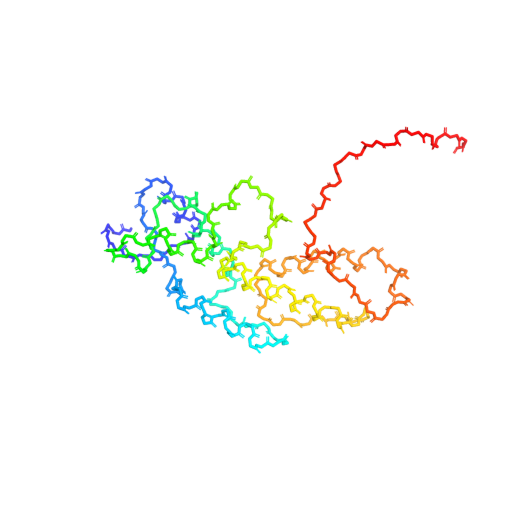79 -39.073 1.00 40.50 192 GLU A C 1
ATOM 1599 O O . GLU A 1 192 ? -20.534 11.821 -39.029 1.00 40.50 192 GLU A O 1
ATOM 1604 N N . GLU A 1 193 ? -19.252 10.277 -40.013 1.00 33.22 193 GLU A N 1
ATOM 1605 C CA . GLU A 1 193 ? -19.386 10.686 -41.409 1.00 33.22 193 GLU A CA 1
ATOM 1606 C C . GLU A 1 193 ? -18.455 9.841 -42.284 1.00 33.22 193 GLU A C 1
ATOM 1608 O O . GLU A 1 193 ? -17.235 9.950 -42.220 1.00 33.22 193 GLU A O 1
ATOM 1613 N N . ASN A 1 194 ? -19.087 9.026 -43.134 1.00 41.25 194 ASN A N 1
ATOM 1614 C CA . ASN A 1 194 ? -18.552 8.451 -44.367 1.00 41.25 194 ASN A CA 1
ATOM 1615 C C . ASN A 1 194 ? -17.306 7.560 -44.250 1.00 41.25 194 ASN A C 1
ATOM 1617 O O . ASN A 1 194 ? -16.196 8.058 -44.188 1.00 41.25 194 ASN A O 1
ATOM 1621 N N . ILE A 1 195 ? -17.496 6.241 -44.373 1.00 35.97 195 ILE A N 1
ATOM 1622 C CA . ILE A 1 195 ? -16.965 5.404 -45.474 1.00 35.97 195 ILE A CA 1
ATOM 1623 C C . ILE A 1 195 ? -17.718 4.061 -45.396 1.00 35.97 195 ILE A C 1
ATOM 1625 O O . ILE A 1 195 ? -17.284 3.089 -44.790 1.00 35.97 195 ILE A O 1
ATOM 1629 N N . LEU A 1 196 ? -18.905 4.033 -45.997 1.00 32.88 196 LEU A N 1
ATOM 1630 C CA . LEU A 1 196 ? -19.448 2.846 -46.659 1.00 32.88 196 LEU A CA 1
ATOM 1631 C C . LEU A 1 196 ? -19.894 3.317 -48.044 1.00 32.88 196 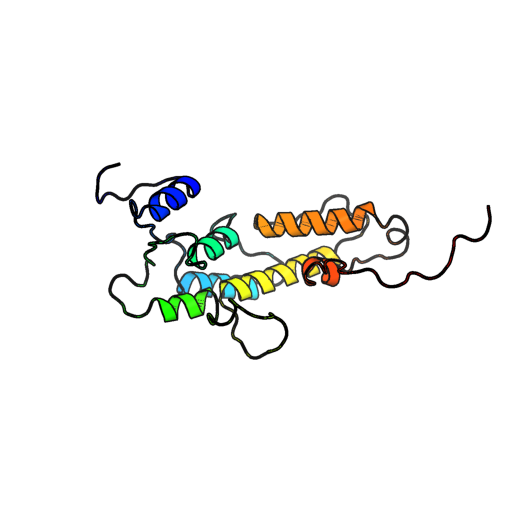LEU A C 1
ATOM 1633 O O . LEU A 1 196 ? -21.077 3.462 -48.341 1.00 32.88 196 LEU A O 1
ATOM 1637 N N . GLN A 1 197 ? -18.896 3.650 -48.860 1.00 31.11 197 GLN A N 1
ATOM 1638 C CA . GLN A 1 197 ? -19.015 3.619 -50.307 1.00 31.11 197 GLN A CA 1
ATOM 1639 C C . GLN A 1 197 ? -18.113 2.497 -50.813 1.00 31.11 197 GLN A C 1
ATOM 1641 O O . GLN A 1 197 ? -16.919 2.475 -50.529 1.00 31.11 197 GLN A O 1
ATOM 1646 N N . ASP A 1 198 ? -18.766 1.621 -51.565 1.00 34.56 198 ASP A N 1
ATOM 1647 C CA . ASP A 1 198 ? -18.247 0.655 -52.519 1.00 34.56 198 ASP A CA 1
ATOM 1648 C C . ASP A 1 198 ? -17.549 -0.622 -52.012 1.00 34.56 198 ASP A C 1
ATOM 1650 O O . ASP A 1 198 ? -16.397 -0.618 -51.581 1.00 34.56 198 ASP A O 1
ATOM 1654 N N . LEU A 1 199 ? -18.288 -1.711 -52.297 1.00 31.38 199 LEU A N 1
ATOM 1655 C CA . LEU A 1 199 ? -17.942 -3.132 -52.483 1.00 31.38 199 LEU A CA 1
ATOM 1656 C C . LEU A 1 199 ? -18.131 -4.068 -51.282 1.00 31.38 199 LEU A C 1
ATOM 1658 O O . LEU A 1 199 ? -17.227 -4.190 -50.431 1.00 31.38 199 LEU A O 1
#

Radius of gyration: 21.91 Å; Cα contacts (8 Å, |Δi|>4): 161; chains: 1; bounding box: 40×38×78 Å

Sequence (199 aa):
MKAGERQWVPIYLAIVLSSFSYVDVEFPFWFYIKNFANIKEEEYKNTSELFELPSPYFFEICYMFIDQKVFLKATPIETVGQKSFFKYMAKVAGSLTRFLSLCFLSPFLSPGYVEDIKHCRTEKIIRHLEEQNVHCTHIYIPNLQHSETHLVNLSLYSFWKYDSSLNDRANSIDFTSYLLEPFIKDTGADNEENILQDL

Nearest PDB structures (foldseek):
  6skl-assembly1_B  TM=6.692E-01  e=1.537E-03  Saccharomyces cerevisiae S288C
  7qhs-assembly1_I  TM=8.103E-01  e=2.280E-02  Saccharomyces cerevisiae
  8xgc-assembly1_B  TM=5.918E-01  e=1.300E-02  Saccharomyces cerevisiae
  8p63-assembly1_I  TM=7.459E-01  e=7.011E-02  Saccharomyces cerevisiae
  5u8t-assembly1_B  TM=7.986E-01  e=3.782E-01  Saccharomyces cerevisiae S288C

InterPro domains:
  IPR007257 DNA replication complex GINS protein Psf2 [PTHR12772] (1-93)
  IPR021151 GINS subunit, domain A [PF05916] (30-166)
  IPR036224 GINS, helical bundle-like domain superfamily [SSF158573] (27-167)

Organism: NCBI:txid864142

Solvent-accessible surface area (backbone atoms only — not comparable to full-atom values): 12640 Å² total; per-residue (Å²): 137,64,89,94,61,91,75,93,68,61,64,73,58,50,36,59,39,13,70,72,65,74,43,77,42,70,54,61,96,70,74,42,73,68,46,46,53,50,52,39,52,54,37,69,68,39,77,86,56,63,54,81,63,102,41,61,50,47,65,62,51,50,50,45,74,66,38,67,81,54,39,73,40,63,48,55,78,89,37,79,91,48,97,47,54,68,64,51,47,32,49,44,68,10,62,82,72,68,83,79,59,76,98,80,83,66,102,80,68,66,68,3,46,59,53,50,42,50,50,56,50,49,54,40,50,41,53,57,54,30,71,37,52,78,83,60,90,76,86,87,72,71,61,64,36,56,70,55,49,50,54,50,51,54,42,51,53,56,51,73,73,72,37,82,71,54,65,78,74,49,75,59,51,84,47,62,71,65,78,68,47,75,82,74,71,87,77,72,92,86,77,92,72,87,87,90,76,88,135